Protein AF-A0A3B0Z7U8-F1 (afdb_monomer)

Solvent-accessible surface area (backbone atoms only — not comparable to full-atom values): 16327 Å² total; per-residue (Å²): 143,88,81,81,61,71,72,58,55,53,54,54,54,52,52,52,56,49,50,53,53,50,52,53,52,25,49,55,48,28,53,52,44,52,52,50,44,52,54,49,51,56,50,47,54,53,50,52,57,48,42,52,57,46,28,76,73,61,38,73,83,33,68,72,38,49,55,49,50,52,50,51,50,54,51,47,56,51,46,54,51,42,52,53,50,31,66,64,36,68,61,82,85,81,81,51,84,46,19,26,36,50,30,35,34,33,25,37,80,85,68,42,41,39,52,71,31,36,40,37,36,20,40,95,84,68,48,74,54,71,67,69,38,60,18,40,82,67,4,38,41,71,35,72,37,81,46,56,96,83,59,69,82,47,63,26,30,46,34,35,24,53,94,84,41,68,43,46,69,54,87,65,69,42,80,60,44,67,57,37,75,48,80,47,78,46,72,49,51,83,82,43,58,66,79,80,80,78,96,68,87,73,92,72,91,76,80,80,78,76,80,73,76,84,74,84,80,83,75,84,88,78,88,78,83,84,80,83,89,86,86,88,82,85,89,81,86,86,85,89,81,89,82,81,86,85,82,82,78,83,82,84,85,85,84,83,91,84,88,81,90,134

Nearest PDB structures (foldseek):
  3rkp-assembly2_B  TM=6.992E-01  e=7.165E-04  Bacillus cereus ATCC 14579
  3kpt-assembly1_A  TM=6.588E-01  e=2.045E-03  Bacillus cereus ATCC 14579
  5nfd-assembly2_B  TM=9.210E-01  e=4.382E-01  Homo sapiens
  5ttd-assembly1_A  TM=3.203E-01  e=1.535E-01  Escherichia coli

Structure (mmCIF, N/CA/C/O backbone):
data_AF-A0A3B0Z7U8-F1
#
_entry.id   AF-A0A3B0Z7U8-F1
#
loop_
_atom_site.group_PDB
_atom_site.id
_atom_site.type_symbol
_atom_site.label_atom_id
_atom_site.label_alt_id
_atom_site.label_comp_id
_atom_site.label_asym_id
_atom_site.label_entity_id
_atom_site.label_seq_id
_atom_site.pdbx_PDB_ins_code
_atom_site.Cartn_x
_atom_site.Cartn_y
_atom_site.Cartn_z
_atom_site.occupancy
_atom_site.B_iso_or_equiv
_atom_site.auth_seq_id
_atom_site.auth_comp_id
_atom_site.auth_asym_id
_atom_site.auth_atom_id
_atom_sit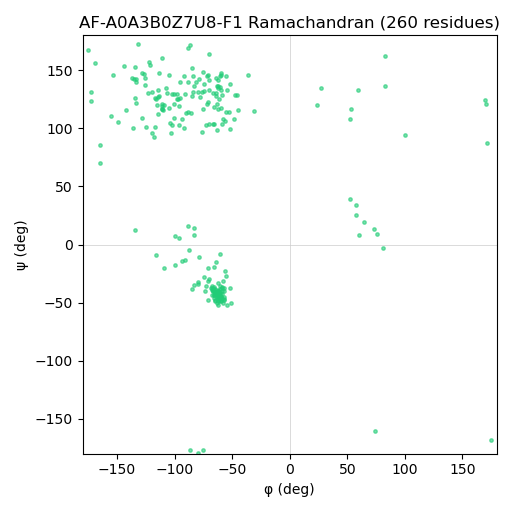e.pdbx_PDB_model_num
ATOM 1 N N . MET A 1 1 ? -6.453 -15.256 49.643 1.00 43.84 1 MET A N 1
ATOM 2 C CA . MET A 1 1 ? -7.065 -15.149 48.301 1.00 43.84 1 MET A CA 1
ATOM 3 C C . MET A 1 1 ? -6.153 -14.302 47.419 1.00 43.84 1 MET A C 1
ATOM 5 O O . MET A 1 1 ? -6.131 -13.098 47.599 1.00 43.84 1 MET A O 1
ATOM 9 N N . SER A 1 2 ? -5.331 -14.910 46.558 1.00 50.69 2 SER A N 1
ATOM 10 C CA . SER A 1 2 ? -4.446 -14.187 45.620 1.00 50.69 2 SER A CA 1
ATOM 11 C C . SER A 1 2 ? -3.927 -15.148 44.542 1.00 50.69 2 SER A C 1
ATOM 13 O O . SER A 1 2 ? -2.771 -15.551 44.576 1.00 50.69 2 SER A O 1
ATOM 15 N N . GLN A 1 3 ? -4.791 -15.595 43.629 1.00 51.00 3 GLN A N 1
ATOM 16 C CA . GLN A 1 3 ? -4.368 -16.449 42.502 1.00 51.00 3 GLN A CA 1
ATOM 17 C C . GLN A 1 3 ? -4.949 -16.024 41.142 1.00 51.00 3 GLN A C 1
ATOM 19 O O . GLN A 1 3 ? -4.854 -16.767 40.172 1.00 51.00 3 GLN A O 1
ATOM 24 N N . VAL A 1 4 ? -5.541 -14.829 41.031 1.00 53.41 4 VAL A N 1
ATOM 25 C CA . VAL A 1 4 ? -6.230 -14.415 39.790 1.00 53.41 4 VAL A CA 1
ATOM 26 C C . VAL A 1 4 ? -5.331 -13.607 38.832 1.00 53.41 4 VAL A C 1
ATOM 28 O O . VAL A 1 4 ? -5.644 -13.525 37.650 1.00 53.41 4 VAL A O 1
ATOM 31 N N . ASN A 1 5 ? -4.171 -13.096 39.267 1.00 55.50 5 ASN A N 1
ATOM 32 C CA . ASN A 1 5 ? -3.393 -12.140 38.457 1.00 55.50 5 ASN A CA 1
ATOM 33 C C . ASN A 1 5 ? -2.199 -12.712 37.667 1.00 55.50 5 ASN A C 1
ATOM 35 O O . ASN A 1 5 ? -1.794 -12.087 36.690 1.00 55.50 5 ASN A O 1
ATOM 39 N N . ASP A 1 6 ? -1.676 -13.900 37.984 1.00 55.94 6 ASP A N 1
ATOM 40 C CA . ASP A 1 6 ? -0.435 -14.385 37.343 1.00 55.94 6 ASP A CA 1
ATOM 41 C C . ASP A 1 6 ? -0.608 -14.775 35.865 1.00 55.94 6 ASP A C 1
ATOM 43 O O . ASP A 1 6 ? 0.298 -14.595 35.052 1.00 55.94 6 ASP A O 1
ATOM 47 N N . LYS A 1 7 ? -1.791 -15.268 35.473 1.00 57.22 7 LYS A N 1
ATOM 48 C CA . LYS A 1 7 ? -2.050 -15.676 34.078 1.00 57.22 7 LYS A CA 1
ATOM 49 C C . LYS A 1 7 ? -2.234 -14.491 33.127 1.00 57.22 7 LYS A C 1
ATOM 51 O O . LYS A 1 7 ? -1.946 -14.619 31.940 1.00 57.22 7 LYS A O 1
ATOM 56 N N . ASN A 1 8 ? -2.705 -13.350 33.631 1.00 54.09 8 ASN A N 1
ATOM 57 C CA . ASN A 1 8 ? -2.996 -12.181 32.797 1.00 54.09 8 ASN A CA 1
ATOM 58 C C . ASN A 1 8 ? -1.721 -11.393 32.448 1.00 54.09 8 ASN A C 1
ATOM 60 O O . ASN A 1 8 ? -1.610 -10.869 31.343 1.00 54.09 8 ASN A O 1
ATOM 64 N N . ILE A 1 9 ? -0.733 -11.387 33.351 1.00 58.28 9 ILE A N 1
ATOM 65 C CA . ILE A 1 9 ? 0.572 -10.737 33.148 1.00 58.28 9 ILE A CA 1
ATOM 66 C C . ILE A 1 9 ? 1.353 -11.425 32.019 1.00 58.28 9 ILE A C 1
ATOM 68 O O . ILE A 1 9 ? 1.906 -10.753 31.146 1.00 58.28 9 ILE A O 1
ATOM 72 N N . GLN A 1 10 ? 1.308 -12.762 31.956 1.00 67.94 10 GLN A N 1
ATOM 73 C CA . GLN A 1 10 ? 1.980 -13.515 30.894 1.00 67.94 10 GLN A CA 1
ATOM 74 C C . GLN A 1 10 ? 1.466 -13.127 29.502 1.00 67.94 10 GLN A C 1
ATOM 76 O O . GLN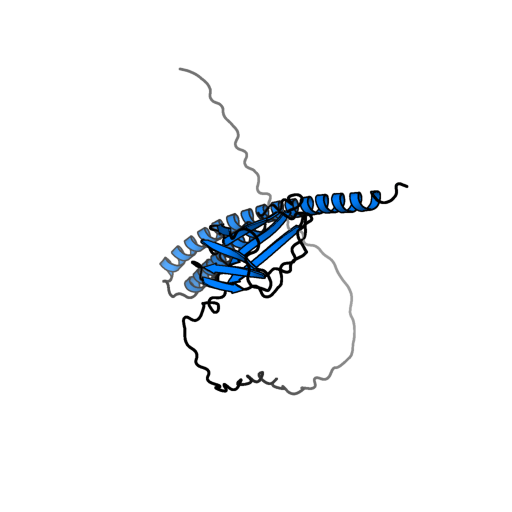 A 1 10 ? 2.262 -12.875 28.602 1.00 67.94 10 GLN A O 1
ATOM 81 N N . PHE A 1 11 ? 0.147 -13.021 29.311 1.00 64.12 11 PHE A N 1
ATOM 82 C CA . PHE A 1 11 ? -0.415 -12.735 27.987 1.00 64.12 11 PHE A CA 1
ATOM 83 C C . PHE A 1 11 ? -0.074 -11.320 27.495 1.00 64.12 11 PHE A C 1
ATOM 85 O O . PHE A 1 11 ? 0.265 -11.148 26.323 1.00 64.12 11 PHE A O 1
ATOM 92 N N . SER A 1 12 ? -0.089 -10.317 28.384 1.00 65.88 12 SER A N 1
ATOM 93 C CA . SER A 1 12 ? 0.327 -8.953 28.032 1.00 65.88 12 SER A CA 1
ATOM 94 C C . SER A 1 12 ? 1.805 -8.876 27.643 1.00 65.88 12 SER A C 1
ATOM 96 O O . SER A 1 12 ? 2.135 -8.250 26.635 1.00 65.88 12 SER A O 1
ATOM 98 N N . GLU A 1 13 ? 2.688 -9.571 28.364 1.00 70.19 13 GLU A N 1
ATOM 99 C CA . GLU A 1 13 ? 4.121 -9.600 28.047 1.00 70.19 13 GLU A CA 1
ATOM 100 C C . GLU A 1 13 ? 4.413 -10.311 26.719 1.00 70.19 13 GLU A C 1
ATOM 102 O O . GLU A 1 13 ? 5.237 -9.840 25.931 1.00 70.19 13 GLU A O 1
ATOM 107 N N . TYR A 1 14 ? 3.719 -11.420 26.434 1.00 75.44 14 TYR A N 1
ATOM 108 C CA . TYR A 1 14 ? 3.830 -12.101 25.141 1.00 75.44 14 TYR A CA 1
ATOM 109 C C . TYR A 1 14 ? 3.304 -11.236 23.994 1.00 75.44 14 TYR A C 1
ATOM 111 O O . TYR A 1 14 ? 3.910 -11.223 22.923 1.00 75.44 14 TYR A O 1
ATOM 119 N N . SER A 1 15 ? 2.219 -10.488 24.216 1.00 72.00 15 SER A N 1
ATOM 120 C CA . SER A 1 15 ? 1.659 -9.600 23.195 1.00 72.00 15 SER A CA 1
ATOM 121 C C . SER A 1 15 ? 2.609 -8.453 22.837 1.00 72.00 15 SER A C 1
ATOM 123 O O . SER A 1 15 ? 2.813 -8.197 21.653 1.00 72.00 15 SER A O 1
ATOM 125 N N . GLY A 1 16 ? 3.267 -7.838 23.829 1.00 76.81 16 GLY A N 1
ATOM 126 C CA . GLY A 1 16 ? 4.260 -6.784 23.599 1.00 76.81 16 GLY A CA 1
ATOM 127 C C . GLY A 1 16 ? 5.469 -7.296 22.817 1.00 76.81 16 GLY A C 1
ATOM 128 O O . GLY A 1 16 ? 5.789 -6.761 21.760 1.00 76.81 16 GLY A O 1
ATOM 129 N N . LYS A 1 17 ? 6.059 -8.419 23.254 1.00 81.50 17 LYS A N 1
ATOM 130 C CA . LYS A 1 17 ? 7.193 -9.047 22.549 1.00 81.50 17 LYS A CA 1
ATOM 131 C C . LYS A 1 17 ? 6.853 -9.440 21.111 1.00 81.50 17 LYS A C 1
ATOM 133 O O . LYS A 1 17 ? 7.711 -9.358 20.237 1.00 81.50 17 LYS A O 1
ATOM 138 N N . PHE A 1 18 ? 5.623 -9.889 20.862 1.00 80.50 18 PHE A N 1
ATOM 139 C CA . PHE A 1 18 ? 5.168 -10.221 19.516 1.00 80.50 18 PHE A CA 1
ATOM 140 C C . PHE A 1 18 ? 5.056 -8.975 18.628 1.00 80.50 18 PHE A C 1
ATOM 142 O O . PHE A 1 18 ? 5.502 -9.011 17.484 1.00 80.50 18 PHE A O 1
ATOM 149 N N . ILE A 1 19 ? 4.511 -7.870 19.148 1.00 80.75 19 ILE A N 1
ATOM 150 C CA . ILE A 1 19 ? 4.418 -6.597 18.415 1.00 80.75 19 ILE A CA 1
ATOM 151 C C . ILE A 1 19 ? 5.813 -6.081 18.058 1.00 80.75 19 ILE A C 1
ATOM 153 O O . ILE A 1 19 ? 6.049 -5.737 16.902 1.00 80.75 19 ILE A O 1
ATOM 157 N N . ASP A 1 20 ? 6.749 -6.110 19.006 1.00 84.38 20 ASP A N 1
ATOM 158 C CA . ASP A 1 20 ? 8.131 -5.685 18.767 1.00 84.38 20 ASP A CA 1
ATOM 159 C C . ASP A 1 20 ? 8.792 -6.525 17.662 1.00 84.38 20 ASP A C 1
ATOM 161 O O . ASP A 1 20 ? 9.377 -5.979 16.728 1.00 84.38 20 ASP A O 1
ATOM 165 N N . GLN A 1 21 ? 8.620 -7.854 17.694 1.00 86.88 21 GLN A N 1
ATOM 166 C CA . GLN A 1 21 ? 9.132 -8.752 16.651 1.00 86.88 21 GLN A CA 1
ATOM 167 C C . GLN A 1 21 ? 8.523 -8.484 15.270 1.00 86.88 21 GLN A C 1
ATOM 169 O O . GLN A 1 21 ? 9.230 -8.559 14.258 1.00 86.88 21 GLN A O 1
ATOM 174 N N . VAL A 1 22 ? 7.219 -8.200 15.208 1.00 86.12 22 VAL A N 1
ATOM 175 C CA . VAL A 1 22 ? 6.538 -7.852 13.954 1.00 86.12 22 VAL A CA 1
ATOM 176 C C . VAL A 1 22 ? 7.081 -6.530 13.416 1.00 86.12 22 VAL A C 1
ATOM 178 O O . VAL A 1 22 ? 7.499 -6.488 12.260 1.00 86.12 22 VAL A O 1
ATOM 181 N N . ASN A 1 23 ? 7.179 -5.502 14.261 1.00 85.94 23 ASN A N 1
ATOM 182 C CA . ASN A 1 23 ? 7.706 -4.191 13.882 1.00 85.94 23 ASN A CA 1
ATOM 183 C C . ASN A 1 23 ? 9.164 -4.282 13.395 1.00 85.94 23 ASN A C 1
ATOM 185 O O . ASN A 1 23 ? 9.518 -3.695 12.374 1.00 85.94 23 ASN A O 1
ATOM 189 N N . ASP A 1 24 ? 10.015 -5.058 14.068 1.00 88.56 24 ASP A N 1
ATOM 190 C CA . ASP A 1 24 ? 11.409 -5.255 13.652 1.00 88.56 24 ASP A CA 1
ATOM 191 C C . ASP A 1 24 ? 11.518 -6.008 12.318 1.00 88.56 24 ASP A C 1
ATOM 193 O O . ASP A 1 24 ? 12.326 -5.656 11.450 1.00 88.56 24 ASP A O 1
ATOM 197 N N . THR A 1 25 ? 10.669 -7.019 12.112 1.00 88.94 25 THR A N 1
ATOM 198 C CA . THR A 1 25 ? 10.592 -7.744 10.835 1.00 88.94 25 THR A CA 1
ATOM 199 C C . THR A 1 25 ? 10.131 -6.822 9.706 1.00 88.94 25 THR A C 1
ATOM 201 O O . THR A 1 25 ? 10.683 -6.867 8.601 1.00 88.94 25 THR A O 1
ATOM 204 N N . ASP A 1 26 ? 9.157 -5.959 9.979 1.00 88.88 26 ASP A N 1
ATOM 205 C CA . ASP A 1 26 ? 8.639 -4.997 9.015 1.00 88.88 26 ASP A CA 1
ATOM 206 C C . ASP A 1 26 ? 9.664 -3.905 8.681 1.00 88.88 26 ASP A C 1
ATOM 208 O O . ASP A 1 26 ? 9.843 -3.595 7.500 1.00 88.88 26 ASP A O 1
ATOM 212 N N . LYS A 1 27 ? 10.462 -3.433 9.647 1.00 90.44 27 LYS A N 1
ATOM 213 C CA . LYS A 1 27 ? 11.620 -2.556 9.382 1.00 90.44 27 LYS A CA 1
ATOM 214 C C . LYS A 1 27 ? 12.626 -3.212 8.435 1.00 90.44 27 LYS A C 1
ATOM 216 O O . LYS A 1 27 ? 12.982 -2.631 7.405 1.00 90.44 27 LYS A O 1
ATOM 221 N N . LEU A 1 28 ? 13.032 -4.455 8.713 1.00 92.31 28 LEU A N 1
ATOM 222 C CA . LEU A 1 28 ? 13.952 -5.208 7.844 1.00 92.31 28 LEU A CA 1
ATOM 223 C C . LEU A 1 28 ? 13.382 -5.411 6.432 1.00 92.31 28 LEU A C 1
ATOM 225 O O . LEU A 1 28 ? 14.107 -5.324 5.428 1.00 92.31 28 LEU A O 1
ATOM 229 N N . ARG A 1 29 ? 12.074 -5.663 6.334 1.00 92.00 29 ARG A N 1
ATOM 230 C CA . ARG A 1 29 ? 11.359 -5.775 5.061 1.00 92.00 29 ARG A CA 1
ATOM 231 C C . ARG A 1 29 ? 11.360 -4.447 4.303 1.00 92.00 29 ARG A C 1
ATOM 233 O O . ARG A 1 29 ? 11.693 -4.444 3.115 1.00 92.00 29 ARG A O 1
ATOM 240 N N . THR A 1 30 ? 11.042 -3.340 4.971 1.00 91.62 30 THR A N 1
ATOM 241 C CA . THR A 1 30 ? 11.051 -1.978 4.415 1.00 91.62 30 THR A CA 1
ATOM 242 C C . THR A 1 30 ? 12.426 -1.626 3.852 1.00 91.62 30 THR A C 1
ATOM 244 O O . THR A 1 30 ? 12.536 -1.192 2.698 1.00 91.62 30 THR A O 1
ATOM 247 N N . GLU A 1 31 ? 13.498 -1.897 4.601 1.00 94.12 31 GLU A N 1
ATOM 248 C CA . GLU A 1 31 ? 14.870 -1.684 4.134 1.00 94.12 31 GLU A CA 1
ATOM 249 C C . GLU A 1 31 ? 15.195 -2.516 2.889 1.00 94.12 31 GLU A C 1
ATOM 251 O O . GLU A 1 31 ? 15.712 -1.997 1.893 1.00 94.12 31 GLU A O 1
ATOM 256 N N . SER A 1 32 ? 14.871 -3.810 2.923 1.00 94.62 32 SER A N 1
ATOM 257 C CA . SER A 1 32 ? 15.144 -4.738 1.823 1.00 94.62 32 SER A CA 1
ATOM 258 C C . SER A 1 32 ? 14.416 -4.323 0.541 1.00 94.62 32 SER A C 1
ATOM 260 O O . SER A 1 32 ? 15.015 -4.294 -0.540 1.00 94.62 32 SER A O 1
ATOM 262 N N . MET A 1 33 ? 13.146 -3.926 0.656 1.00 94.56 33 MET A N 1
ATOM 263 C CA . MET A 1 33 ? 12.350 -3.436 -0.470 1.00 94.56 33 MET A CA 1
ATOM 264 C C . MET A 1 33 ? 12.864 -2.094 -1.002 1.00 94.56 33 MET A C 1
ATOM 266 O O . MET A 1 33 ? 12.903 -1.889 -2.216 1.00 94.56 33 MET A O 1
ATOM 270 N N . THR A 1 34 ? 13.330 -1.201 -0.127 1.00 94.62 34 THR A N 1
ATOM 271 C CA . THR A 1 34 ? 13.924 0.087 -0.520 1.00 94.62 34 THR A CA 1
ATOM 272 C C . THR A 1 34 ? 15.227 -0.105 -1.299 1.00 94.62 34 THR A C 1
ATOM 274 O O . THR A 1 34 ? 15.446 0.531 -2.341 1.00 94.62 34 THR A O 1
ATOM 277 N N . ARG A 1 35 ? 16.074 -1.046 -0.864 1.00 95.88 35 ARG A N 1
ATOM 278 C CA . ARG A 1 35 ? 17.283 -1.443 -1.604 1.00 95.88 35 ARG A CA 1
ATOM 279 C C . ARG A 1 35 ? 16.919 -2.025 -2.969 1.00 95.88 35 ARG A C 1
ATOM 281 O O . ARG A 1 35 ? 17.490 -1.613 -3.980 1.00 95.88 35 ARG A O 1
ATOM 288 N N . LEU A 1 36 ? 15.930 -2.920 -3.022 1.00 95.81 36 LEU A N 1
ATOM 289 C CA . LEU A 1 36 ? 15.458 -3.507 -4.277 1.00 95.81 36 LEU A CA 1
ATOM 290 C C . LEU A 1 36 ? 14.917 -2.442 -5.240 1.00 95.81 36 LEU A C 1
ATOM 292 O O . LEU A 1 36 ? 15.267 -2.459 -6.421 1.00 95.81 36 LEU A O 1
ATOM 296 N N . LYS A 1 37 ? 14.128 -1.484 -4.740 1.00 94.75 37 LYS A N 1
ATOM 297 C CA . LYS A 1 37 ? 13.619 -0.348 -5.521 1.00 94.75 37 LYS A CA 1
ATOM 298 C C . LYS A 1 37 ? 14.764 0.458 -6.136 1.00 94.75 37 LYS A C 1
ATOM 300 O O . LYS A 1 37 ? 14.741 0.749 -7.329 1.00 94.75 37 LYS A O 1
ATOM 305 N N . THR A 1 38 ? 15.802 0.746 -5.352 1.00 95.38 38 THR A N 1
ATOM 306 C CA . THR A 1 38 ? 16.995 1.470 -5.821 1.00 95.38 38 THR A CA 1
ATOM 307 C C . THR A 1 38 ? 17.726 0.715 -6.936 1.00 95.38 38 THR A C 1
ATOM 309 O O . THR A 1 38 ? 18.026 1.291 -7.984 1.00 95.38 38 THR A O 1
ATOM 312 N N . ILE A 1 39 ? 17.964 -0.589 -6.754 1.00 95.25 39 ILE A N 1
ATOM 313 C CA . ILE A 1 39 ? 18.620 -1.443 -7.760 1.00 95.25 39 ILE A CA 1
ATOM 314 C C . ILE A 1 39 ? 17.800 -1.484 -9.057 1.00 95.25 39 ILE A C 1
ATOM 316 O O . ILE A 1 39 ? 18.351 -1.348 -10.154 1.00 95.25 39 ILE A O 1
ATOM 320 N N . ARG A 1 40 ? 16.479 -1.648 -8.944 1.00 93.88 40 ARG A N 1
ATOM 321 C CA . ARG A 1 40 ? 15.569 -1.689 -10.095 1.00 93.88 40 ARG A CA 1
ATOM 322 C C . ARG A 1 40 ? 15.525 -0.367 -10.849 1.00 93.88 40 ARG A C 1
ATOM 324 O O . ARG A 1 40 ? 15.618 -0.377 -12.073 1.00 93.88 40 ARG A O 1
ATOM 331 N N . ARG A 1 41 ? 15.505 0.766 -10.146 1.00 93.75 41 ARG A N 1
ATOM 332 C CA . ARG A 1 41 ? 15.580 2.093 -10.771 1.00 93.75 41 ARG A CA 1
ATOM 333 C C . ARG A 1 41 ? 16.860 2.263 -11.594 1.00 93.75 41 ARG A C 1
ATOM 335 O O . ARG A 1 41 ? 16.790 2.643 -12.762 1.00 93.75 41 ARG A O 1
ATOM 342 N N . ALA A 1 42 ? 18.014 1.884 -11.040 1.00 94.38 42 ALA A N 1
ATOM 343 C CA . ALA A 1 42 ? 19.282 1.912 -11.774 1.00 94.38 42 ALA A CA 1
ATOM 344 C C . ALA A 1 42 ? 19.255 1.000 -13.020 1.00 94.38 42 ALA A C 1
ATOM 346 O O . ALA A 1 42 ? 19.719 1.379 -14.102 1.00 94.38 42 ALA A O 1
ATOM 347 N N . ARG A 1 43 ? 18.656 -0.194 -12.903 1.00 94.38 43 ARG A N 1
ATOM 348 C CA . ARG A 1 43 ? 18.450 -1.106 -14.039 1.00 94.38 43 ARG A CA 1
ATOM 349 C C . ARG A 1 43 ? 17.540 -0.493 -15.106 1.00 94.38 43 ARG A C 1
ATOM 351 O O . ARG A 1 43 ? 17.868 -0.583 -16.290 1.00 94.38 43 ARG A O 1
ATOM 358 N N . GLN A 1 44 ? 16.439 0.139 -14.709 1.00 94.56 44 GLN A N 1
ATOM 359 C CA . GLN A 1 44 ? 15.486 0.776 -15.616 1.00 94.56 44 GLN A CA 1
ATOM 360 C C . GLN A 1 44 ? 16.145 1.923 -16.397 1.00 94.56 44 GLN A C 1
ATOM 362 O O . GLN A 1 44 ? 15.961 2.041 -17.608 1.00 94.56 44 GLN A O 1
ATOM 367 N N . GLU A 1 45 ? 16.970 2.742 -15.742 1.00 95.56 45 GLU A N 1
ATOM 368 C CA . GLU A 1 45 ? 17.746 3.794 -16.409 1.00 95.56 45 GLU A CA 1
ATOM 369 C C . GLU A 1 45 ? 18.725 3.218 -17.440 1.00 95.56 45 GLU A C 1
ATOM 371 O O . GLU A 1 45 ? 18.820 3.726 -18.562 1.00 95.56 45 GLU A O 1
ATOM 376 N N . SER A 1 46 ? 19.406 2.119 -17.107 1.00 96.38 46 SER A N 1
ATOM 377 C CA . SER A 1 46 ? 20.264 1.399 -18.055 1.00 96.38 46 SER A CA 1
ATOM 378 C C . SER A 1 46 ? 19.468 0.870 -19.259 1.00 96.38 46 SER A C 1
ATOM 380 O O . SER A 1 46 ? 19.868 1.072 -20.410 1.00 96.38 46 SER A O 1
ATOM 382 N N . GLN A 1 47 ? 18.292 0.279 -19.023 1.00 95.19 47 GLN A N 1
ATOM 383 C CA . GLN A 1 47 ? 17.400 -0.203 -20.082 1.00 95.19 47 GLN A CA 1
ATOM 384 C C . GLN A 1 47 ? 16.894 0.925 -20.986 1.00 95.19 47 GLN A C 1
ATOM 386 O O . GLN A 1 47 ? 16.854 0.733 -22.200 1.00 95.19 47 GLN A O 1
ATOM 391 N N . LYS A 1 48 ? 16.568 2.100 -20.429 1.00 96.12 48 LYS A N 1
ATOM 392 C CA . LYS A 1 48 ? 16.169 3.298 -21.192 1.00 96.12 48 LYS A CA 1
ATOM 393 C C . LYS A 1 48 ? 17.295 3.790 -22.105 1.00 96.12 48 LYS A C 1
ATOM 395 O O . LYS A 1 48 ? 17.050 4.112 -23.266 1.00 96.12 48 LYS A O 1
ATOM 400 N N . ARG A 1 49 ? 18.546 3.784 -21.627 1.00 96.75 49 ARG A N 1
ATOM 401 C CA . ARG A 1 49 ? 19.720 4.123 -22.458 1.00 96.75 49 ARG A CA 1
ATOM 402 C C . ARG A 1 49 ? 19.920 3.119 -23.593 1.00 96.75 49 ARG A C 1
ATOM 404 O O . ARG A 1 49 ? 20.243 3.518 -24.708 1.00 96.75 49 ARG A O 1
ATOM 411 N N . GLN A 1 50 ? 19.732 1.827 -23.323 1.00 95.56 50 GLN A N 1
ATOM 412 C CA . GLN A 1 50 ? 19.796 0.789 -24.356 1.00 95.56 50 GLN A CA 1
ATOM 413 C C . GLN A 1 50 ? 18.670 0.936 -25.378 1.00 95.56 50 GLN A C 1
ATOM 415 O O . GLN A 1 50 ? 18.940 0.846 -26.571 1.00 95.56 50 GLN A O 1
ATOM 420 N N . LEU A 1 51 ? 17.442 1.209 -24.922 1.00 97.25 51 LEU A N 1
ATOM 421 C CA . LEU A 1 51 ? 16.300 1.462 -25.794 1.00 97.25 51 LEU A CA 1
ATOM 422 C C . LEU A 1 51 ? 16.631 2.589 -26.773 1.00 97.25 51 LEU A C 1
ATOM 424 O O . LEU A 1 51 ? 16.562 2.359 -27.972 1.00 97.25 51 LEU A O 1
ATOM 428 N N . LYS A 1 52 ? 17.112 3.737 -26.273 1.00 97.69 52 LYS A N 1
ATOM 429 C CA . LYS A 1 52 ? 17.513 4.876 -27.112 1.00 97.69 52 LYS A CA 1
ATOM 430 C C . LYS A 1 52 ? 18.483 4.463 -28.231 1.00 97.69 52 LYS A C 1
ATOM 432 O O . LYS A 1 52 ? 18.207 4.718 -29.396 1.00 97.69 52 LYS A O 1
ATOM 437 N N . LYS A 1 53 ? 19.555 3.735 -27.894 1.00 97.50 53 LYS A N 1
ATOM 438 C CA . LYS A 1 53 ? 20.553 3.258 -28.874 1.00 97.50 53 LYS A CA 1
ATOM 439 C C . LYS A 1 53 ? 19.970 2.295 -29.914 1.00 97.50 53 LYS A C 1
ATOM 441 O O . LYS A 1 53 ? 20.359 2.327 -31.077 1.00 97.50 53 LYS A O 1
ATOM 446 N N . ILE A 1 54 ? 19.089 1.387 -29.494 1.00 96.12 54 ILE A N 1
ATOM 447 C CA . ILE A 1 54 ? 18.490 0.392 -30.395 1.00 96.12 54 ILE A CA 1
ATOM 448 C C . ILE A 1 54 ? 17.460 1.067 -31.305 1.00 96.12 54 ILE A C 1
ATOM 450 O O . ILE A 1 54 ? 17.427 0.759 -32.492 1.00 96.12 54 ILE A O 1
ATOM 454 N N . THR A 1 55 ? 16.674 2.004 -30.777 1.00 97.56 55 THR A N 1
ATOM 455 C CA . THR A 1 55 ? 15.711 2.800 -31.544 1.00 97.56 55 THR A CA 1
ATOM 456 C C . THR A 1 55 ? 16.408 3.656 -32.598 1.00 97.56 55 THR A C 1
ATOM 458 O O . THR A 1 55 ? 15.973 3.648 -33.743 1.00 97.56 55 THR A O 1
ATOM 461 N N . GLU A 1 56 ? 17.521 4.315 -32.258 1.00 97.56 56 GLU A N 1
ATOM 462 C CA . GLU A 1 56 ? 18.339 5.075 -33.221 1.00 97.56 56 GLU A CA 1
ATOM 463 C C . GLU A 1 56 ? 18.888 4.185 -34.349 1.00 97.56 56 GLU A C 1
ATOM 465 O O . GLU A 1 56 ? 18.977 4.617 -35.493 1.00 97.56 56 GLU A O 1
ATOM 470 N N . ARG A 1 57 ? 19.236 2.928 -34.045 1.00 97.62 57 ARG A N 1
ATOM 471 C CA . ARG A 1 57 ? 19.842 2.001 -35.011 1.00 97.62 57 ARG A CA 1
ATOM 472 C C . ARG A 1 57 ? 18.831 1.254 -35.886 1.00 97.62 57 ARG A C 1
ATOM 474 O O . ARG A 1 57 ? 19.145 0.943 -37.029 1.00 97.62 57 ARG A O 1
ATOM 481 N N . LEU A 1 58 ? 17.695 0.848 -35.323 1.00 97.19 58 LEU A N 1
ATOM 482 C CA . LEU A 1 58 ? 16.758 -0.094 -35.955 1.00 97.19 58 LEU A CA 1
ATOM 483 C C . LEU A 1 58 ? 15.385 0.520 -36.254 1.00 97.19 58 LEU A C 1
ATOM 485 O O . LEU A 1 58 ? 14.575 -0.127 -36.911 1.00 97.19 58 LEU A O 1
ATOM 489 N N . GLY A 1 59 ? 15.115 1.733 -35.772 1.00 96.94 59 GLY A N 1
ATOM 490 C CA . GLY A 1 59 ? 13.802 2.364 -35.851 1.00 96.94 59 GLY A CA 1
ATOM 491 C C . GLY A 1 59 ? 12.842 1.919 -34.735 1.00 96.94 59 GLY A C 1
ATOM 492 O O . GLY A 1 59 ? 13.074 0.906 -34.069 1.00 96.94 59 GLY A O 1
ATOM 493 N N . PRO A 1 60 ? 11.762 2.684 -34.492 1.00 95.69 60 PRO A N 1
ATOM 494 C CA . PRO A 1 60 ? 10.857 2.479 -33.358 1.00 95.69 60 PRO A CA 1
ATOM 495 C C . PRO A 1 60 ? 9.997 1.211 -33.456 1.00 95.69 60 PRO A C 1
ATOM 497 O O . PRO A 1 60 ? 9.677 0.624 -32.427 1.00 95.69 60 PRO A O 1
ATOM 500 N N . GLU A 1 61 ? 9.662 0.758 -34.665 1.00 96.44 61 GLU A N 1
ATOM 501 C CA . GLU A 1 61 ? 8.764 -0.391 -34.874 1.00 96.44 61 GLU A CA 1
ATOM 502 C C . GLU A 1 61 ? 9.481 -1.745 -34.886 1.00 96.44 61 GLU A C 1
ATOM 504 O O . GLU A 1 61 ? 8.853 -2.802 -34.947 1.00 96.44 61 GLU A O 1
ATOM 509 N N . HIS A 1 62 ? 10.813 -1.749 -34.810 1.00 97.88 62 HIS A N 1
ATOM 510 C CA . HIS A 1 62 ? 11.571 -2.988 -34.866 1.00 97.88 62 HIS A CA 1
ATOM 511 C C . HIS A 1 62 ? 11.228 -3.896 -33.660 1.00 97.88 62 HIS A C 1
ATOM 513 O O . HIS A 1 62 ? 11.254 -3.424 -32.519 1.00 97.88 62 HIS A O 1
ATOM 519 N N . PRO A 1 63 ? 11.033 -5.221 -33.835 1.00 97.62 63 PRO A N 1
ATOM 520 C CA . PRO A 1 63 ? 10.608 -6.126 -32.755 1.00 97.62 63 PRO A CA 1
ATOM 521 C C . PRO A 1 63 ? 11.460 -6.052 -31.477 1.00 97.62 63 PRO A C 1
ATOM 523 O O . PRO A 1 63 ? 10.949 -6.103 -30.362 1.00 97.62 63 PRO A O 1
ATOM 526 N N . LYS A 1 64 ? 12.782 -5.875 -31.619 1.00 96.12 64 LYS A N 1
ATOM 527 C CA . LYS A 1 64 ? 13.705 -5.682 -30.479 1.00 96.12 64 LYS A CA 1
ATOM 528 C C . LYS A 1 64 ? 13.427 -4.414 -29.661 1.00 96.12 64 LYS A C 1
ATOM 530 O O . LYS A 1 64 ? 13.670 -4.423 -28.458 1.00 96.12 64 LYS A O 1
ATOM 535 N N . VAL A 1 65 ? 12.964 -3.337 -30.295 1.00 97.00 65 VAL A N 1
ATOM 536 C CA . VAL A 1 65 ? 12.606 -2.084 -29.613 1.00 97.00 65 VAL A CA 1
ATOM 537 C C . VAL A 1 65 ? 11.328 -2.289 -28.814 1.00 97.00 65 VAL A C 1
ATOM 539 O O . VAL A 1 65 ? 11.326 -2.001 -27.619 1.00 97.00 65 VAL A O 1
ATOM 542 N N . LEU A 1 66 ? 10.302 -2.890 -29.422 1.00 95.75 66 LEU A N 1
ATOM 543 C CA . LEU A 1 66 ? 9.039 -3.214 -28.751 1.00 95.75 66 LEU A CA 1
ATOM 544 C C . LEU A 1 66 ? 9.260 -4.108 -27.520 1.00 95.75 66 LEU A C 1
ATOM 546 O O . LEU A 1 66 ? 8.830 -3.768 -26.420 1.00 95.75 66 LEU A O 1
ATOM 550 N N . GLN A 1 67 ? 10.052 -5.179 -27.657 1.00 96.12 67 GLN A N 1
ATOM 551 C CA . GLN A 1 67 ? 10.415 -6.044 -26.525 1.00 96.12 67 GLN A CA 1
ATOM 552 C C . GLN A 1 67 ? 11.140 -5.286 -25.402 1.00 96.12 67 GLN A C 1
ATOM 554 O O . GLN A 1 67 ? 10.948 -5.571 -24.218 1.00 96.12 67 GLN A O 1
ATOM 559 N N . GLN A 1 68 ? 12.006 -4.333 -25.752 1.00 95.38 68 GLN A N 1
ATOM 560 C CA . GLN A 1 68 ? 12.725 -3.537 -24.763 1.00 95.38 68 GLN A CA 1
ATOM 561 C C . GLN A 1 68 ? 11.801 -2.517 -24.076 1.00 95.38 68 GLN A C 1
ATOM 563 O O . GLN A 1 68 ? 11.942 -2.300 -22.872 1.00 95.38 68 GLN A O 1
ATOM 568 N N . MET A 1 69 ? 10.836 -1.940 -24.798 1.00 94.81 69 MET A N 1
ATOM 569 C CA . MET A 1 69 ? 9.792 -1.086 -24.222 1.00 94.81 69 MET A CA 1
ATOM 570 C C . MET A 1 69 ? 8.925 -1.860 -23.230 1.00 94.81 69 MET A C 1
ATOM 572 O O . MET A 1 69 ? 8.767 -1.416 -22.095 1.00 94.81 69 MET A O 1
ATOM 576 N N . GLU A 1 70 ? 8.446 -3.050 -23.600 1.00 95.06 70 GLU A N 1
ATOM 577 C CA . GLU A 1 70 ? 7.669 -3.912 -22.701 1.00 95.06 70 GLU A CA 1
ATOM 578 C C . GLU A 1 70 ? 8.428 -4.248 -21.414 1.00 95.06 70 GLU A C 1
ATOM 580 O O . GLU A 1 70 ? 7.850 -4.245 -20.328 1.00 95.06 70 GLU A O 1
ATOM 585 N N . ARG A 1 71 ? 9.739 -4.513 -21.503 1.00 94.31 71 ARG A N 1
ATOM 586 C CA . ARG A 1 71 ? 10.578 -4.738 -20.315 1.00 94.31 71 ARG A CA 1
ATOM 587 C C . ARG A 1 71 ? 10.619 -3.517 -19.402 1.00 94.31 71 ARG A C 1
ATOM 589 O O . ARG A 1 71 ? 10.553 -3.686 -18.191 1.00 94.31 71 ARG A O 1
ATOM 596 N N . ILE A 1 72 ? 10.725 -2.313 -19.966 1.00 94.50 72 ILE A N 1
ATOM 597 C CA . ILE A 1 72 ? 10.735 -1.063 -19.191 1.00 94.50 72 ILE A CA 1
ATOM 598 C C . ILE A 1 72 ? 9.375 -0.823 -18.526 1.00 94.50 72 ILE A C 1
ATOM 600 O O . ILE A 1 72 ? 9.348 -0.379 -17.378 1.00 94.50 72 ILE A O 1
ATOM 604 N N . ILE A 1 73 ? 8.271 -1.137 -19.214 1.00 93.00 73 ILE A N 1
ATOM 605 C CA . ILE A 1 73 ? 6.911 -1.055 -18.657 1.00 93.00 73 ILE A CA 1
ATOM 606 C C . ILE A 1 73 ? 6.775 -2.016 -17.473 1.00 93.00 73 ILE A C 1
ATOM 608 O O . ILE A 1 73 ? 6.482 -1.571 -16.370 1.00 93.00 73 ILE A O 1
ATOM 612 N N . LYS A 1 74 ? 7.127 -3.295 -17.650 1.00 92.75 74 LYS A N 1
ATOM 613 C CA . LYS A 1 74 ? 7.106 -4.287 -16.560 1.00 92.75 74 LYS A CA 1
ATOM 614 C C . LYS A 1 74 ? 7.975 -3.872 -15.371 1.00 92.75 74 LYS A C 1
ATOM 616 O O . LYS A 1 74 ? 7.620 -4.116 -14.223 1.00 92.75 74 LYS A O 1
ATOM 621 N N . GLU A 1 75 ? 9.127 -3.254 -15.628 1.00 91.94 75 GLU A N 1
ATOM 622 C CA . GLU A 1 75 ? 10.001 -2.757 -14.563 1.00 91.94 75 GLU A CA 1
ATOM 623 C C . GLU A 1 75 ? 9.363 -1.589 -13.799 1.00 91.94 75 GLU A C 1
ATOM 625 O O . GLU A 1 75 ? 9.530 -1.496 -12.585 1.00 91.94 75 GLU A O 1
ATOM 630 N N . LYS A 1 76 ? 8.606 -0.727 -14.492 1.00 90.75 76 LYS A N 1
ATOM 631 C CA . LYS A 1 76 ? 7.827 0.347 -13.870 1.00 90.75 76 LYS A CA 1
ATOM 632 C C . LYS A 1 76 ? 6.699 -0.210 -12.998 1.00 90.75 76 LYS A C 1
ATOM 634 O O . LYS A 1 76 ? 6.583 0.210 -11.854 1.00 90.75 76 LYS A O 1
ATOM 639 N N . ASP A 1 77 ? 5.950 -1.193 -13.490 1.00 89.44 77 ASP A N 1
ATOM 640 C CA . ASP A 1 77 ? 4.880 -1.835 -12.714 1.00 89.44 77 ASP A CA 1
ATOM 641 C C . ASP A 1 77 ? 5.435 -2.466 -11.423 1.00 89.44 77 ASP A C 1
ATOM 643 O O . ASP A 1 77 ? 4.854 -2.347 -10.344 1.00 89.44 77 ASP A O 1
ATOM 647 N N . MET A 1 78 ? 6.620 -3.082 -11.506 1.00 90.69 78 MET A N 1
ATOM 648 C CA . MET A 1 78 ? 7.324 -3.602 -10.331 1.00 90.69 78 MET A CA 1
ATOM 649 C C . MET A 1 78 ? 7.780 -2.499 -9.367 1.00 90.69 78 MET A C 1
ATOM 651 O O . MET A 1 78 ? 7.768 -2.715 -8.157 1.00 90.69 78 MET A O 1
ATOM 655 N N . GLU A 1 79 ? 8.210 -1.339 -9.866 1.00 89.69 79 GLU A N 1
ATOM 656 C CA . GLU A 1 79 ? 8.579 -0.194 -9.025 1.00 89.69 79 GLU A CA 1
ATOM 657 C C . GLU A 1 79 ? 7.367 0.354 -8.258 1.00 89.69 79 GLU A C 1
ATOM 659 O O . GLU A 1 79 ? 7.472 0.607 -7.052 1.00 89.69 79 GLU A O 1
ATOM 664 N N . ASP A 1 80 ? 6.218 0.460 -8.927 1.00 87.06 80 ASP A N 1
ATOM 665 C CA . ASP A 1 80 ? 4.951 0.875 -8.323 1.00 87.06 80 ASP A CA 1
ATOM 666 C C . ASP A 1 80 ? 4.505 -0.136 -7.248 1.00 87.06 80 ASP A C 1
ATOM 668 O O . ASP A 1 80 ? 4.204 0.247 -6.113 1.00 87.06 80 ASP A O 1
ATOM 672 N N . PHE A 1 81 ? 4.591 -1.439 -7.541 1.00 88.44 81 PHE A N 1
ATOM 673 C CA . PHE A 1 81 ? 4.316 -2.502 -6.568 1.00 88.44 81 PHE A CA 1
ATOM 674 C C . PHE A 1 81 ? 5.228 -2.429 -5.331 1.00 88.44 81 PHE A C 1
ATOM 676 O O . PHE A 1 81 ? 4.770 -2.593 -4.194 1.00 88.44 81 PHE A O 1
ATOM 683 N N . LEU A 1 82 ? 6.525 -2.168 -5.526 1.00 91.12 82 LEU A N 1
ATOM 684 C CA . LEU A 1 82 ? 7.467 -2.012 -4.416 1.00 91.12 82 LEU A CA 1
ATOM 685 C C . LEU A 1 82 ? 7.154 -0.773 -3.581 1.00 91.12 82 LEU A C 1
ATOM 687 O O . LEU A 1 82 ? 7.243 -0.841 -2.360 1.00 91.12 82 LEU A O 1
ATOM 691 N N . ALA A 1 83 ? 6.752 0.338 -4.201 1.00 87.81 83 ALA A N 1
ATOM 692 C CA . ALA A 1 83 ? 6.348 1.536 -3.469 1.00 87.81 83 ALA A CA 1
ATOM 693 C C . ALA A 1 83 ? 5.115 1.277 -2.582 1.00 87.81 83 ALA A C 1
ATOM 695 O O . ALA A 1 83 ? 5.090 1.681 -1.415 1.00 87.81 83 ALA A O 1
ATOM 696 N N . VAL A 1 84 ? 4.125 0.544 -3.100 1.00 85.62 84 VAL A N 1
ATOM 697 C CA . VAL A 1 84 ? 2.963 0.103 -2.313 1.00 85.62 84 VAL A CA 1
ATOM 698 C C . VAL A 1 84 ? 3.396 -0.831 -1.182 1.00 85.62 84 VAL A C 1
ATOM 700 O O . VAL A 1 84 ? 2.943 -0.666 -0.055 1.00 85.62 84 VAL A O 1
ATOM 703 N N . SER A 1 85 ? 4.307 -1.767 -1.448 1.00 86.56 85 SER A N 1
ATOM 704 C CA . SER A 1 85 ? 4.794 -2.719 -0.442 1.00 86.56 85 SER A CA 1
ATOM 705 C C . SER A 1 85 ? 5.579 -2.047 0.686 1.00 86.56 85 SER A C 1
ATOM 707 O O . SER A 1 85 ? 5.339 -2.362 1.844 1.00 86.56 85 SER A O 1
ATOM 709 N N . ILE A 1 86 ? 6.467 -1.101 0.360 1.00 87.94 86 ILE A N 1
ATOM 710 C CA . ILE A 1 86 ? 7.232 -0.303 1.335 1.00 87.94 86 ILE A CA 1
ATOM 711 C C . ILE A 1 86 ? 6.274 0.474 2.235 1.00 87.94 86 ILE A C 1
ATOM 713 O O . ILE A 1 86 ? 6.363 0.396 3.449 1.00 87.94 86 ILE A O 1
ATOM 717 N N . SER A 1 87 ? 5.298 1.165 1.643 1.00 82.88 87 SER A N 1
ATOM 718 C CA . SER A 1 87 ? 4.313 1.927 2.423 1.00 82.88 87 SER A CA 1
ATOM 719 C C . SER A 1 87 ? 3.397 1.055 3.289 1.00 82.88 87 SER A C 1
ATOM 721 O O . SER A 1 87 ? 2.790 1.574 4.217 1.00 82.88 87 SER A O 1
ATOM 723 N N . LYS A 1 88 ? 3.274 -0.249 3.004 1.00 82.38 88 LYS A N 1
ATOM 724 C CA . LYS A 1 88 ? 2.563 -1.198 3.877 1.00 82.38 88 LYS A CA 1
ATOM 725 C C . LYS A 1 88 ? 3.405 -1.660 5.063 1.00 82.38 88 LYS A C 1
ATOM 727 O O . LYS A 1 88 ? 2.829 -1.937 6.101 1.00 82.38 88 LYS A O 1
ATOM 732 N N . SER A 1 89 ? 4.718 -1.791 4.896 1.00 82.69 89 SER A N 1
ATOM 733 C CA . SER A 1 89 ? 5.617 -2.263 5.956 1.00 82.69 89 SER A CA 1
ATOM 734 C C . SER A 1 89 ? 6.188 -1.134 6.817 1.00 82.69 89 SER A C 1
ATOM 736 O O . SER A 1 89 ? 6.742 -1.396 7.869 1.00 82.69 89 SER A O 1
ATOM 738 N N . ASP A 1 90 ? 6.059 0.122 6.397 1.00 79.56 90 ASP A N 1
ATOM 739 C CA . ASP A 1 90 ? 6.530 1.293 7.155 1.00 79.56 90 ASP A CA 1
ATOM 740 C C . ASP A 1 90 ? 5.532 1.769 8.232 1.00 79.56 90 ASP A C 1
ATOM 742 O O . ASP A 1 90 ? 5.661 2.849 8.800 1.00 79.56 90 ASP A O 1
ATOM 746 N N . THR A 1 91 ? 4.462 1.011 8.487 1.00 72.06 91 THR A N 1
ATOM 747 C CA . THR A 1 91 ? 3.449 1.399 9.470 1.00 72.06 91 THR A CA 1
ATOM 748 C C . THR A 1 91 ? 3.760 0.829 10.845 1.00 72.06 91 THR A C 1
ATOM 750 O O . THR A 1 91 ? 3.394 -0.307 11.127 1.00 72.06 91 THR A O 1
ATOM 753 N N . ASP A 1 92 ? 4.323 1.656 11.724 1.00 73.44 92 ASP A N 1
ATOM 754 C CA . ASP A 1 92 ? 4.445 1.322 13.146 1.00 73.44 92 ASP A CA 1
ATOM 755 C C . ASP A 1 92 ? 3.057 1.247 13.797 1.00 73.44 92 ASP A C 1
ATOM 757 O O . ASP A 1 92 ? 2.216 2.142 13.620 1.00 73.44 92 ASP A O 1
ATOM 761 N N . VAL A 1 93 ? 2.798 0.162 14.529 1.00 75.19 93 VAL A N 1
ATOM 762 C CA . VAL A 1 93 ? 1.545 -0.051 15.259 1.00 75.19 93 VAL A CA 1
ATOM 763 C C . VAL A 1 93 ? 1.782 0.196 16.744 1.00 75.19 93 VAL A C 1
ATOM 765 O O . VAL A 1 93 ? 2.344 -0.644 17.440 1.00 75.19 93 VAL A O 1
ATOM 768 N N . GLU A 1 94 ? 1.308 1.339 17.235 1.00 79.81 94 GLU A N 1
ATOM 769 C CA . GLU A 1 94 ? 1.255 1.640 18.665 1.00 79.81 94 GLU A CA 1
ATOM 770 C C . GLU A 1 94 ? -0.150 1.350 19.200 1.00 79.81 94 GLU A C 1
ATOM 772 O O . GLU A 1 94 ? -1.145 1.857 18.676 1.00 79.81 94 GLU A O 1
ATOM 777 N N . ILE A 1 95 ? -0.245 0.520 20.241 1.00 79.88 95 ILE A N 1
ATOM 778 C CA . ILE A 1 95 ? -1.511 0.254 20.930 1.00 79.88 95 ILE A CA 1
ATOM 779 C C . ILE A 1 95 ? -1.665 1.277 22.054 1.00 79.88 95 ILE A C 1
ATOM 781 O O . ILE A 1 95 ? -0.918 1.259 23.031 1.00 79.88 95 ILE A O 1
ATOM 785 N N . ILE A 1 96 ? -2.653 2.160 21.913 1.00 85.31 96 ILE A N 1
ATOM 786 C CA . ILE A 1 96 ? -3.019 3.138 22.941 1.00 85.31 96 ILE A CA 1
ATOM 787 C C . ILE A 1 96 ? -3.945 2.458 23.955 1.00 85.31 96 ILE A C 1
ATOM 789 O O . ILE A 1 96 ? -4.850 1.709 23.572 1.00 85.31 96 ILE A O 1
ATOM 793 N N . LYS A 1 97 ? -3.701 2.711 25.247 1.00 84.06 97 LYS A N 1
ATOM 794 C CA . LYS A 1 97 ? -4.537 2.178 26.325 1.00 84.06 97 LYS A CA 1
ATOM 795 C C . LYS A 1 97 ? -5.963 2.710 26.224 1.00 84.06 97 LYS A C 1
ATOM 797 O O . LYS A 1 97 ? -6.157 3.895 25.994 1.00 84.06 97 LYS A O 1
ATOM 802 N N . ASP A 1 98 ? -6.922 1.817 26.419 1.00 87.31 98 ASP A N 1
ATOM 803 C CA . ASP A 1 98 ? -8.363 2.067 26.422 1.00 87.31 98 ASP A CA 1
ATOM 804 C C . ASP A 1 98 ? -8.876 2.697 25.122 1.00 87.31 98 ASP A C 1
ATOM 806 O O . ASP A 1 98 ? -9.930 3.321 25.076 1.00 87.31 98 ASP A O 1
ATOM 810 N N . SER A 1 99 ? -8.161 2.463 24.019 1.00 90.12 99 SER A N 1
ATOM 811 C CA . SER A 1 99 ? -8.570 2.907 22.691 1.00 90.12 99 SER A CA 1
ATOM 812 C C . SER A 1 99 ? -8.688 1.736 21.719 1.00 90.12 99 SER A C 1
ATOM 814 O O . SER A 1 99 ? -8.074 0.676 21.870 1.00 90.12 99 SER A O 1
ATOM 816 N N . PHE A 1 100 ? -9.482 1.947 20.676 1.00 91.19 100 PHE A N 1
ATOM 817 C CA . PHE A 1 100 ? -9.505 1.134 19.473 1.00 91.19 100 PHE A CA 1
ATOM 818 C C . PHE A 1 100 ? -9.028 1.952 18.288 1.00 91.19 100 PHE A C 1
ATOM 820 O O . PHE A 1 100 ? -9.489 3.070 18.059 1.00 91.19 100 PHE A O 1
ATOM 827 N N . ILE A 1 101 ? -8.132 1.369 17.503 1.00 91.88 101 ILE A N 1
ATOM 828 C CA . ILE A 1 101 ? -7.555 2.029 16.339 1.00 91.88 101 ILE A CA 1
ATOM 829 C C . ILE A 1 101 ? -8.009 1.277 15.093 1.00 91.88 101 ILE A C 1
ATOM 831 O O . ILE A 1 101 ? -7.608 0.140 14.854 1.00 91.88 101 ILE A O 1
ATOM 835 N N . PHE A 1 102 ? -8.834 1.924 14.274 1.00 93.19 102 PHE A N 1
ATOM 836 C CA . PHE A 1 102 ? -9.176 1.452 12.939 1.00 93.19 102 PHE A CA 1
ATOM 837 C C . PHE A 1 102 ? -8.277 2.143 11.921 1.00 93.19 102 PHE A C 1
ATOM 839 O O . PHE A 1 102 ? -8.470 3.316 11.584 1.00 93.19 102 PHE A O 1
ATOM 846 N N . ARG A 1 103 ? -7.277 1.420 11.429 1.00 91.81 103 ARG A N 1
ATOM 847 C CA . ARG A 1 103 ? -6.259 1.957 10.524 1.00 91.81 103 ARG A CA 1
ATOM 848 C C . ARG A 1 103 ? -6.257 1.184 9.220 1.00 91.81 103 ARG A C 1
ATOM 850 O O . ARG A 1 103 ? -6.669 0.030 9.154 1.00 91.81 103 ARG A O 1
ATOM 857 N N . GLY A 1 104 ? -5.811 1.827 8.155 1.00 91.44 104 GLY A N 1
ATOM 858 C CA . GLY A 1 104 ? -5.834 1.173 6.869 1.00 91.44 104 GLY A CA 1
ATOM 859 C C . GLY A 1 104 ? -5.418 2.030 5.702 1.00 91.44 104 GLY A C 1
ATOM 860 O O . GLY A 1 104 ? -4.894 3.132 5.869 1.00 91.44 104 GLY A O 1
ATOM 861 N N . ARG A 1 105 ? -5.675 1.504 4.506 1.00 92.38 105 ARG A N 1
ATOM 862 C CA . ARG A 1 105 ? -5.449 2.205 3.243 1.00 92.38 105 ARG A CA 1
ATOM 863 C C . ARG A 1 105 ? -6.645 2.065 2.323 1.00 92.38 105 ARG A C 1
ATOM 865 O O . ARG A 1 105 ? -7.252 1.002 2.245 1.00 92.38 105 ARG A O 1
ATOM 872 N N . ILE A 1 106 ? -6.941 3.135 1.604 1.00 92.75 106 ILE A N 1
ATOM 873 C CA . ILE A 1 106 ? -7.877 3.130 0.490 1.00 92.75 106 ILE A CA 1
ATOM 874 C C . ILE A 1 106 ? -7.077 3.076 -0.799 1.00 92.75 106 ILE A C 1
ATOM 876 O O . ILE A 1 106 ? -6.297 3.990 -1.082 1.00 92.75 106 ILE A O 1
ATOM 880 N N . LEU A 1 107 ? -7.317 2.039 -1.593 1.00 90.81 107 LEU A N 1
ATOM 881 C CA . LEU A 1 107 ? -6.745 1.888 -2.920 1.00 90.81 107 LEU A CA 1
ATOM 882 C C . LEU A 1 107 ? -7.772 2.182 -4.015 1.00 90.81 107 LEU A C 1
ATOM 884 O O . LEU A 1 107 ? -8.961 1.888 -3.870 1.00 90.81 107 LEU A O 1
ATOM 888 N N . GLY A 1 108 ? -7.299 2.756 -5.118 1.00 87.44 108 GLY A N 1
ATOM 889 C CA . GLY A 1 108 ? -8.030 2.798 -6.384 1.00 87.44 108 GLY A CA 1
ATOM 890 C C . GLY A 1 108 ? -7.791 1.555 -7.246 1.00 87.44 108 GLY A C 1
ATOM 891 O O . GLY A 1 108 ? -7.057 0.643 -6.861 1.00 87.44 108 GLY A O 1
ATOM 892 N N . ASP A 1 109 ? -8.376 1.554 -8.447 1.00 82.62 109 ASP A N 1
ATOM 893 C CA . ASP A 1 109 ? -8.242 0.468 -9.433 1.00 82.62 109 ASP A CA 1
ATOM 894 C C . ASP A 1 109 ? -6.784 0.179 -9.829 1.00 82.62 109 ASP A C 1
ATOM 896 O O . ASP A 1 109 ? -6.425 -0.954 -10.133 1.00 82.62 109 ASP A O 1
ATOM 900 N N . ASP A 1 110 ? -5.927 1.201 -9.815 1.00 80.56 110 ASP A N 1
ATOM 901 C CA . ASP A 1 110 ? -4.513 1.109 -10.183 1.00 80.56 110 ASP A CA 1
ATOM 902 C C . ASP A 1 110 ? -3.609 0.732 -9.000 1.00 80.56 110 ASP A C 1
ATOM 904 O O . ASP A 1 110 ? -2.393 0.911 -9.065 1.00 80.56 110 ASP A O 1
ATOM 908 N N . THR A 1 111 ? -4.190 0.220 -7.908 1.00 76.94 111 THR A N 1
ATOM 909 C CA . THR A 1 111 ? -3.516 -0.150 -6.648 1.00 76.94 111 THR A CA 1
ATOM 910 C C . THR A 1 111 ? -2.805 1.001 -5.934 1.00 76.94 111 THR A C 1
ATOM 912 O O . THR A 1 111 ? -2.111 0.781 -4.938 1.00 76.94 111 THR A O 1
ATOM 915 N N . LYS A 1 112 ? -2.991 2.243 -6.395 1.00 84.31 112 LYS A N 1
ATOM 916 C CA . LYS A 1 112 ? -2.449 3.421 -5.722 1.00 84.31 112 LYS A CA 1
ATOM 917 C C . LYS A 1 112 ? -3.377 3.893 -4.618 1.00 84.31 112 LYS A C 1
ATOM 919 O O . LYS A 1 112 ? -4.595 3.725 -4.671 1.00 84.31 112 LYS A O 1
ATOM 924 N N . GLY A 1 113 ? -2.763 4.521 -3.623 1.00 87.75 113 GLY A N 1
ATOM 925 C CA . GLY A 1 113 ? -3.466 5.187 -2.542 1.00 87.75 113 GLY A CA 1
ATOM 926 C C . GLY A 1 113 ? -4.368 6.304 -3.045 1.00 87.75 113 GLY A C 1
ATOM 927 O O . GLY A 1 113 ? -3.959 7.105 -3.885 1.00 87.75 113 GLY A O 1
ATOM 928 N N . ARG A 1 114 ? -5.590 6.376 -2.519 1.00 91.00 114 ARG A N 1
ATOM 929 C CA . ARG A 1 114 ? -6.548 7.420 -2.878 1.00 91.00 114 ARG A CA 1
ATOM 930 C C . ARG A 1 114 ? -6.582 8.516 -1.817 1.00 91.00 114 ARG A C 1
ATOM 932 O O . ARG A 1 114 ? -7.108 8.308 -0.726 1.00 91.00 114 ARG A O 1
ATOM 939 N N . GLU A 1 115 ? -6.050 9.683 -2.159 1.00 92.88 115 GLU A N 1
ATOM 940 C CA . GLU A 1 115 ? -5.971 10.851 -1.274 1.00 92.88 115 GLU A CA 1
ATOM 941 C C . GLU A 1 115 ? -7.316 11.574 -1.089 1.00 92.88 115 GLU A C 1
ATOM 943 O O . GLU A 1 115 ? -8.150 11.630 -2.000 1.00 92.88 115 GLU A O 1
ATOM 948 N N . GLY A 1 116 ? -7.507 12.171 0.094 1.00 92.44 116 GLY A N 1
ATOM 949 C CA . GLY A 1 116 ? -8.583 13.127 0.371 1.00 92.44 116 GLY A CA 1
ATOM 950 C C . GLY A 1 116 ? -9.977 12.511 0.495 1.00 92.44 116 GLY A C 1
ATOM 951 O O . GLY A 1 116 ? -10.978 13.234 0.480 1.00 92.44 116 GLY A O 1
ATOM 952 N N . VAL A 1 117 ? -10.057 11.188 0.612 1.00 93.81 117 VAL A N 1
ATOM 953 C CA . VAL A 1 117 ? -11.299 10.439 0.794 1.00 93.81 117 VAL A CA 1
ATOM 954 C C . VAL A 1 117 ? -11.606 10.339 2.282 1.00 93.81 117 VAL A C 1
ATOM 956 O O . VAL A 1 117 ? -10.702 10.138 3.085 1.00 93.81 117 VAL A O 1
ATOM 959 N N . THR A 1 118 ? -12.871 10.472 2.669 1.00 96.25 118 THR A N 1
ATOM 960 C CA . THR A 1 118 ? -13.274 10.374 4.074 1.00 96.25 118 THR A CA 1
ATOM 961 C C . THR A 1 118 ? -13.632 8.932 4.426 1.00 96.25 118 THR A C 1
ATOM 963 O O . THR A 1 118 ? -14.454 8.312 3.754 1.00 96.25 118 THR A O 1
ATOM 966 N N . VAL A 1 119 ? -13.057 8.418 5.509 1.00 96.31 119 VAL A N 1
ATOM 967 C CA . VAL A 1 119 ? -13.381 7.131 6.130 1.00 96.31 119 VAL A CA 1
ATOM 968 C C . VAL A 1 119 ? -14.116 7.383 7.432 1.00 96.31 119 VAL A C 1
ATOM 970 O O . VAL A 1 119 ? -13.715 8.230 8.232 1.00 96.31 119 VAL A O 1
ATOM 973 N N . GLN A 1 120 ? -15.190 6.636 7.653 1.00 95.94 120 GLN A N 1
ATOM 974 C CA . GLN A 1 120 ? -15.933 6.668 8.905 1.00 95.94 120 GLN A CA 1
ATOM 975 C C . GLN A 1 120 ? -16.450 5.282 9.272 1.00 95.94 120 GLN A C 1
ATOM 977 O O . GLN A 1 120 ? -16.694 4.443 8.404 1.00 95.94 120 GLN A O 1
ATOM 982 N N . LEU A 1 121 ? -16.649 5.060 10.566 1.00 95.12 121 LEU A N 1
ATOM 983 C CA . LEU A 1 121 ? -17.320 3.875 11.081 1.00 95.12 121 LEU A CA 1
ATOM 984 C C . LEU A 1 121 ? -18.799 4.190 11.301 1.00 95.12 121 LEU A C 1
ATOM 986 O O . LEU A 1 121 ? -19.141 5.279 11.756 1.00 95.12 121 LEU A O 1
ATOM 990 N N . GLN A 1 122 ? -19.675 3.247 10.970 1.00 94.00 122 GLN A N 1
ATOM 991 C CA . GLN A 1 122 ? -21.117 3.360 11.175 1.00 94.00 122 GLN A CA 1
ATOM 992 C C . GLN A 1 122 ? -21.670 2.171 11.959 1.00 94.00 122 GLN A C 1
ATOM 994 O O . GLN A 1 122 ? -21.191 1.050 11.799 1.00 94.00 122 GLN A O 1
ATOM 999 N N . ASP A 1 123 ? -22.694 2.399 12.779 1.00 91.50 123 ASP A N 1
ATOM 1000 C CA . ASP A 1 123 ? -23.455 1.325 13.423 1.00 91.50 123 ASP A CA 1
ATOM 1001 C C . ASP A 1 123 ? -24.490 0.687 12.468 1.00 91.50 123 ASP A C 1
ATOM 1003 O O . ASP A 1 123 ? -24.634 1.068 11.303 1.00 91.50 123 ASP A O 1
ATOM 1007 N N . SER A 1 124 ? -25.251 -0.294 12.964 1.00 88.06 124 SER A N 1
ATOM 1008 C CA . SER A 1 124 ? -26.316 -0.959 12.195 1.00 88.06 124 SER A CA 1
ATOM 1009 C C . SER A 1 124 ? -27.478 -0.042 11.794 1.00 88.06 124 SER A C 1
ATOM 1011 O O . SER A 1 124 ? -28.264 -0.406 10.922 1.00 88.06 124 SER A O 1
ATOM 1013 N N . ARG A 1 125 ? -27.590 1.140 12.407 1.00 89.25 125 ARG A N 1
ATOM 1014 C CA . ARG A 1 125 ? -28.583 2.179 12.108 1.00 89.25 125 ARG A CA 1
ATOM 1015 C C . ARG A 1 125 ? -28.000 3.293 11.223 1.00 89.25 125 ARG A C 1
ATOM 1017 O O . ARG A 1 125 ? -28.683 4.278 10.971 1.00 89.25 125 ARG A O 1
ATOM 1024 N N . ASN A 1 126 ? -26.775 3.118 10.718 1.00 89.88 126 ASN A N 1
ATOM 1025 C CA . ASN A 1 126 ? -25.994 4.091 9.949 1.00 89.88 126 ASN A CA 1
ATOM 1026 C C . ASN A 1 126 ? -25.595 5.363 10.729 1.00 89.88 126 ASN A C 1
ATOM 1028 O O . ASN A 1 126 ? -25.215 6.362 10.115 1.00 89.88 126 ASN A O 1
ATOM 1032 N N . ASN A 1 127 ? -25.623 5.336 12.064 1.00 91.19 127 ASN A N 1
ATOM 1033 C CA . ASN A 1 127 ? -25.070 6.421 12.873 1.00 91.19 127 ASN A CA 1
ATOM 1034 C C . ASN A 1 127 ? -23.546 6.356 12.846 1.00 91.19 127 ASN A C 1
ATOM 1036 O O . ASN A 1 127 ? -22.967 5.276 12.971 1.00 91.19 127 ASN A O 1
ATOM 1040 N N . VAL A 1 128 ? -22.896 7.511 12.726 1.00 91.75 128 VAL A N 1
ATOM 1041 C CA . VAL A 1 128 ? -21.433 7.600 12.736 1.00 91.75 128 VAL A CA 1
ATOM 1042 C C . VAL A 1 128 ? -20.896 7.294 14.137 1.00 91.75 128 VAL A C 1
ATOM 1044 O O . VAL A 1 128 ? -21.387 7.822 15.133 1.00 91.75 128 VAL A O 1
ATOM 1047 N N . ILE A 1 129 ? -19.876 6.440 14.204 1.00 90.56 129 ILE A N 1
ATOM 1048 C CA . ILE A 1 129 ? -19.135 6.102 15.419 1.00 90.56 129 ILE A CA 1
ATOM 1049 C C . ILE A 1 129 ? -17.785 6.824 15.360 1.00 90.56 129 ILE A C 1
ATOM 1051 O O . ILE A 1 129 ? -16.970 6.557 14.476 1.00 90.56 129 ILE A O 1
ATOM 1055 N N . GLY A 1 130 ? -17.549 7.723 16.317 1.00 88.75 130 GLY A N 1
ATOM 1056 C CA . GLY A 1 130 ? -16.321 8.514 16.404 1.00 88.75 130 GLY A CA 1
ATOM 1057 C C . GLY A 1 130 ? -16.221 9.638 15.375 1.00 88.75 130 GLY A C 1
ATOM 1058 O O . GLY A 1 130 ? -17.219 10.095 14.817 1.00 88.75 130 GLY A O 1
ATOM 1059 N N . LYS A 1 131 ? -14.991 10.112 15.147 1.00 92.81 131 LYS A N 1
ATOM 1060 C CA . LYS A 1 131 ? -14.695 11.211 14.219 1.00 92.81 131 LYS A CA 1
ATOM 1061 C C . LYS A 1 131 ? -14.292 10.655 12.845 1.00 92.81 131 LYS A C 1
ATOM 1063 O O . LYS A 1 131 ? -13.352 9.865 12.782 1.00 92.81 131 LYS A O 1
ATOM 1068 N N . PRO A 1 132 ? -14.946 11.067 11.743 1.00 94.75 132 PRO A N 1
ATOM 1069 C CA . PRO A 1 132 ? -14.495 10.740 10.393 1.00 94.75 132 PRO A CA 1
ATOM 1070 C C . PRO A 1 132 ? -13.091 11.285 10.115 1.00 94.75 132 PRO A C 1
ATOM 1072 O O . PRO A 1 132 ? -12.752 12.389 10.545 1.00 94.75 132 PRO A O 1
ATOM 1075 N N . VAL A 1 133 ? -12.297 10.549 9.339 1.00 96.25 133 VAL A N 1
ATOM 1076 C CA . VAL A 1 133 ? -10.904 10.902 9.021 1.00 96.25 133 VAL A CA 1
ATOM 1077 C C . VAL A 1 133 ? -10.707 10.931 7.511 1.00 96.25 133 VAL A C 1
ATOM 1079 O O . VAL A 1 133 ? -11.295 10.129 6.792 1.00 96.25 133 VAL A O 1
ATOM 1082 N N . LYS A 1 134 ? -9.892 11.863 7.011 1.00 95.81 134 LYS A N 1
ATOM 1083 C CA . LYS A 1 134 ? -9.509 11.911 5.593 1.00 95.81 134 LYS A CA 1
ATOM 1084 C C . LYS A 1 134 ? -8.222 11.136 5.348 1.00 95.81 134 LYS A C 1
ATOM 1086 O O . LYS A 1 134 ? -7.324 11.163 6.183 1.00 95.81 134 LYS A O 1
ATOM 1091 N N . THR A 1 135 ? -8.128 10.497 4.190 1.00 94.50 135 THR A N 1
ATOM 1092 C CA . THR A 1 135 ? -6.906 9.823 3.764 1.00 94.50 135 THR A CA 1
ATOM 1093 C C . THR A 1 135 ? -5.804 10.802 3.387 1.00 94.50 135 THR A C 1
ATOM 1095 O O . THR A 1 135 ? -6.062 11.864 2.810 1.00 94.50 135 THR A O 1
ATOM 1098 N N . ASP A 1 136 ? -4.568 10.409 3.682 1.00 92.12 136 ASP A N 1
ATOM 1099 C CA . ASP A 1 136 ? -3.356 11.106 3.254 1.00 92.12 136 ASP A CA 1
ATOM 1100 C C . ASP A 1 136 ? -3.032 10.870 1.761 1.00 92.12 136 ASP A C 1
ATOM 1102 O O . ASP A 1 136 ? -3.750 10.170 1.041 1.00 92.12 136 ASP A O 1
ATOM 1106 N N . LYS A 1 137 ? -1.900 11.419 1.298 1.00 89.69 137 LYS A N 1
ATOM 1107 C CA . LYS A 1 137 ? -1.375 11.260 -0.074 1.00 89.69 137 LYS A CA 1
ATOM 1108 C C . LYS A 1 137 ? -1.183 9.802 -0.510 1.00 89.69 137 LYS A C 1
ATOM 1110 O O . LYS A 1 137 ? -1.233 9.503 -1.698 1.00 89.69 137 LYS A O 1
ATOM 1115 N N . ASN A 1 138 ? -0.961 8.898 0.441 1.00 86.69 138 ASN A N 1
ATOM 1116 C CA . ASN A 1 138 ? -0.728 7.474 0.208 1.00 86.69 138 ASN A CA 1
ATOM 1117 C C . ASN A 1 138 ? -2.008 6.636 0.360 1.00 86.69 138 ASN A C 1
ATOM 1119 O O . ASN A 1 138 ? -1.945 5.399 0.285 1.00 86.69 138 ASN A O 1
ATOM 1123 N N . GLY A 1 139 ? -3.157 7.293 0.555 1.00 90.75 139 GLY A N 1
ATOM 1124 C CA . GLY A 1 139 ? -4.447 6.664 0.806 1.00 90.75 139 GLY A CA 1
ATOM 1125 C C . GLY A 1 139 ? -4.604 6.122 2.226 1.00 90.75 139 GLY A C 1
ATOM 1126 O O . GLY A 1 139 ? -5.563 5.401 2.481 1.00 90.75 139 GLY A O 1
ATOM 1127 N N . THR A 1 140 ? -3.682 6.416 3.138 1.00 92.00 140 THR A N 1
ATOM 1128 C CA . THR A 1 140 ? -3.679 5.907 4.513 1.00 92.00 140 THR A CA 1
ATOM 1129 C C . THR A 1 140 ? -4.667 6.679 5.373 1.00 92.00 140 THR A C 1
ATOM 1131 O O . THR A 1 140 ? -4.789 7.897 5.246 1.00 92.00 140 THR A O 1
ATOM 1134 N N . TYR A 1 141 ? -5.346 5.984 6.280 1.00 93.25 141 TYR A N 1
ATOM 1135 C CA . TYR A 1 141 ? -6.199 6.577 7.307 1.00 93.25 141 TYR A CA 1
ATOM 1136 C C . TYR A 1 141 ? -5.931 5.922 8.664 1.00 93.25 141 TYR A C 1
ATOM 1138 O O . TYR A 1 141 ? -5.553 4.753 8.728 1.00 93.25 141 TYR A O 1
ATOM 1146 N N . SER A 1 142 ? -6.166 6.664 9.746 1.00 93.19 142 SER A N 1
ATOM 1147 C CA . SER A 1 142 ? -6.140 6.152 11.118 1.00 93.19 142 SER A CA 1
ATOM 1148 C C . SER A 1 142 ? -7.253 6.819 11.915 1.00 93.19 142 SER A C 1
ATOM 1150 O O . SER A 1 142 ? -7.259 8.039 12.064 1.00 93.19 142 SER A O 1
ATOM 1152 N N . LEU A 1 143 ? -8.220 6.028 12.371 1.00 92.69 143 LEU A N 1
ATOM 1153 C CA . LEU A 1 143 ? -9.346 6.473 13.181 1.00 92.69 143 LEU A CA 1
ATOM 1154 C C . LEU A 1 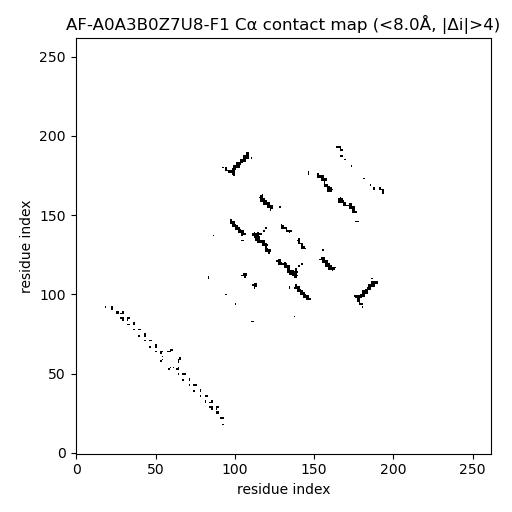143 ? -9.179 5.893 14.581 1.00 92.69 143 LEU A C 1
ATOM 1156 O O . LEU A 1 143 ? -9.158 4.677 14.754 1.00 92.69 143 LEU A O 1
ATOM 1160 N N . VAL A 1 144 ? -9.065 6.776 15.568 1.00 92.19 144 VAL A N 1
ATOM 1161 C CA . VAL A 1 144 ? -8.930 6.409 16.979 1.00 92.19 144 VAL A CA 1
ATOM 1162 C C . VAL A 1 144 ? -10.278 6.608 17.665 1.00 92.19 144 VAL A C 1
ATOM 1164 O O . VAL A 1 144 ? -10.917 7.651 17.504 1.00 92.19 144 VAL A O 1
ATOM 1167 N N . LEU A 1 145 ? -10.723 5.579 18.378 1.00 90.81 145 LEU A N 1
ATOM 1168 C CA . LEU A 1 145 ? -11.903 5.590 19.231 1.00 90.81 145 LEU A CA 1
ATOM 1169 C C . LEU A 1 145 ? -11.465 5.367 20.670 1.00 90.81 145 LEU A C 1
ATOM 1171 O O . LEU A 1 145 ? -10.854 4.343 20.957 1.00 90.81 145 LEU A O 1
ATOM 1175 N N . ASP A 1 146 ? -11.844 6.267 21.564 1.00 89.31 146 ASP A N 1
ATOM 1176 C CA . ASP A 1 146 ? -11.686 6.051 22.999 1.00 89.31 146 ASP A CA 1
ATOM 1177 C C . ASP A 1 146 ? -12.820 5.137 23.490 1.00 89.31 146 ASP A C 1
ATOM 1179 O O . ASP A 1 146 ? -13.987 5.306 23.110 1.00 89.31 146 ASP A O 1
ATOM 1183 N N . ILE A 1 147 ? -12.464 4.105 24.252 1.00 86.50 147 ILE A N 1
ATOM 1184 C CA . ILE A 1 147 ? -13.368 3.063 24.738 1.00 86.50 147 ILE A CA 1
ATOM 1185 C C . ILE A 1 147 ? -13.402 3.126 26.257 1.00 86.50 147 ILE A C 1
ATOM 1187 O O . ILE A 1 147 ? -12.554 2.561 26.939 1.00 86.50 147 ILE A O 1
ATOM 1191 N N . ASP A 1 148 ? -14.463 3.737 26.769 1.00 80.12 148 ASP A N 1
ATOM 1192 C CA . ASP A 1 148 ? -14.757 3.747 28.198 1.00 80.12 148 ASP A CA 1
ATOM 1193 C C . ASP A 1 148 ? -15.610 2.530 28.599 1.00 80.12 148 ASP A C 1
ATOM 1195 O O . ASP A 1 148 ? -16.214 1.856 27.760 1.00 80.12 148 ASP A O 1
ATOM 1199 N N . GLU A 1 149 ? -15.768 2.297 29.904 1.00 69.75 149 GLU A N 1
ATOM 1200 C CA . GLU A 1 149 ? -16.573 1.197 30.471 1.00 69.75 149 GLU A CA 1
ATOM 1201 C C . GLU A 1 149 ? -18.045 1.188 30.004 1.00 69.75 149 GLU A C 1
ATOM 1203 O O . GLU A 1 149 ? -18.712 0.152 29.997 1.00 69.75 149 GLU A O 1
ATOM 1208 N N . SER A 1 150 ? -18.562 2.338 29.564 1.00 68.38 150 SER A N 1
ATOM 1209 C CA . SER A 1 150 ? -19.920 2.481 29.020 1.00 68.38 150 SER A CA 1
ATOM 1210 C C . SER A 1 150 ? -20.059 2.003 27.565 1.00 68.38 150 SER A C 1
ATOM 1212 O O . SER A 1 150 ? -21.179 1.862 27.047 1.00 68.38 150 SER A O 1
ATOM 1214 N N . PHE A 1 151 ? -18.941 1.736 26.884 1.00 73.19 151 PHE A N 1
ATOM 1215 C CA . PHE A 1 151 ? -18.921 1.346 25.485 1.00 73.19 151 PHE A CA 1
ATOM 1216 C C . PHE A 1 151 ? -19.355 -0.114 25.325 1.00 73.19 151 PHE A C 1
ATOM 1218 O O . PHE A 1 151 ? -18.582 -1.065 25.436 1.00 73.19 151 PHE A O 1
ATOM 1225 N N . LYS A 1 152 ? -20.636 -0.316 25.011 1.00 72.00 152 LYS A N 1
ATOM 1226 C CA . LYS A 1 152 ? -21.137 -1.639 24.620 1.00 72.00 152 LYS A CA 1
ATOM 1227 C C . LYS A 1 152 ? -20.4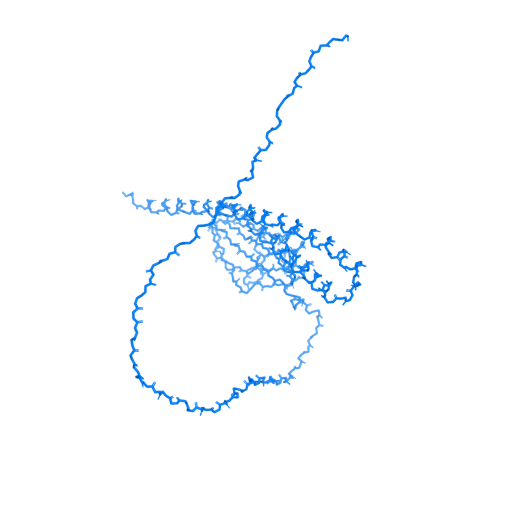57 -2.063 23.319 1.00 72.00 152 LYS A C 1
ATOM 1229 O O . LYS A 1 152 ? -20.484 -1.294 22.360 1.00 72.00 152 LYS A O 1
ATOM 1234 N N . LEU A 1 153 ? -19.909 -3.283 23.271 1.00 67.06 153 LEU A N 1
ATOM 1235 C CA . LEU A 1 153 ? -19.333 -3.874 22.056 1.00 67.06 153 LEU A CA 1
ATOM 1236 C C . LEU A 1 153 ? -20.303 -3.711 20.878 1.00 67.06 153 LEU A C 1
ATOM 1238 O O . LEU A 1 153 ? -21.349 -4.360 20.806 1.00 67.06 153 LEU A O 1
ATOM 1242 N N . LYS A 1 154 ? -19.949 -2.818 19.953 1.00 73.38 154 LYS A N 1
ATOM 1243 C CA . LYS A 1 154 ? -20.732 -2.508 18.758 1.00 73.38 154 LYS A CA 1
ATOM 1244 C C . LYS A 1 154 ? -20.040 -3.108 17.545 1.00 73.38 154 LYS A C 1
ATOM 1246 O O . LYS A 1 154 ? -18.848 -2.903 17.327 1.00 73.38 154 LYS A O 1
ATOM 1251 N N . LYS A 1 155 ? -20.820 -3.824 16.735 1.00 86.94 155 LYS A N 1
ATOM 1252 C CA . LYS A 1 155 ? -20.437 -4.130 15.356 1.00 86.94 155 LYS A CA 1
ATOM 1253 C C . LYS A 1 155 ? -20.531 -2.830 14.569 1.00 86.94 155 LYS A C 1
ATOM 1255 O O . LYS A 1 155 ? -21.600 -2.218 14.542 1.00 86.94 155 LYS A O 1
ATOM 1260 N N . ALA A 1 156 ? -19.429 -2.429 13.957 1.00 91.62 156 ALA A N 1
ATOM 1261 C CA . ALA A 1 156 ? -19.384 -1.275 13.077 1.00 91.62 156 ALA A CA 1
ATOM 1262 C C . ALA A 1 156 ? -19.170 -1.716 11.628 1.00 91.62 156 ALA A C 1
ATOM 1264 O O . ALA A 1 156 ? -18.724 -2.828 11.358 1.00 91.62 156 ALA A O 1
ATOM 1265 N N . ILE A 1 157 ? -19.492 -0.847 10.684 1.00 94.06 157 ILE A N 1
ATOM 1266 C CA . ILE A 1 157 ? -19.195 -1.027 9.267 1.00 94.06 157 ILE A CA 1
ATOM 1267 C C . ILE A 1 157 ? -18.380 0.178 8.820 1.00 94.06 157 ILE A C 1
ATOM 1269 O O . ILE A 1 157 ? -18.763 1.318 9.082 1.00 94.06 157 ILE A O 1
ATOM 1273 N N . ALA A 1 158 ? -17.260 -0.071 8.148 1.00 94.56 158 ALA A N 1
ATOM 1274 C CA . ALA A 1 158 ? -16.477 0.996 7.549 1.00 94.56 158 ALA A CA 1
ATOM 1275 C C . ALA A 1 158 ? -17.154 1.489 6.266 1.00 94.56 158 ALA A C 1
ATOM 1277 O O . ALA A 1 158 ? -17.554 0.708 5.398 1.00 94.56 158 ALA A O 1
ATOM 1278 N N . VAL A 1 159 ? -17.289 2.803 6.157 1.00 94.81 159 VAL A N 1
ATOM 1279 C CA . VAL A 1 159 ? -17.887 3.474 5.008 1.00 94.81 159 VAL A CA 1
ATOM 1280 C C . VAL A 1 159 ? -16.912 4.503 4.483 1.00 94.81 159 VAL A C 1
ATOM 1282 O O . VAL A 1 159 ? -16.282 5.242 5.244 1.00 94.81 159 VAL A O 1
ATOM 1285 N N . VAL A 1 160 ? -16.811 4.548 3.160 1.00 94.88 160 VAL A N 1
ATOM 1286 C CA . VAL A 1 160 ? -15.920 5.455 2.457 1.00 94.88 160 VAL A CA 1
ATOM 1287 C C . VAL A 1 160 ? -16.741 6.461 1.660 1.00 94.88 160 VAL A C 1
ATOM 1289 O O . VAL A 1 160 ? -17.624 6.098 0.876 1.00 94.88 160 VAL A O 1
ATOM 1292 N N . LEU A 1 161 ? -16.436 7.739 1.867 1.00 94.19 161 LEU A N 1
ATOM 1293 C CA . LEU A 1 161 ? -17.133 8.881 1.295 1.00 94.19 161 LEU A CA 1
ATOM 1294 C C . LEU A 1 161 ? -16.174 9.718 0.441 1.00 94.19 161 LEU A C 1
ATOM 1296 O O . LEU A 1 161 ? -15.116 10.145 0.901 1.00 94.19 161 LEU A O 1
ATOM 1300 N N . VAL A 1 162 ? -16.586 10.056 -0.777 1.00 92.50 162 VAL A N 1
ATOM 1301 C CA . VAL A 1 162 ? -15.887 11.018 -1.640 1.00 92.50 162 VAL A CA 1
ATOM 1302 C C . VAL A 1 162 ? -16.756 12.262 -1.752 1.00 92.50 162 VAL A C 1
ATOM 1304 O O . VAL A 1 162 ? -17.869 12.195 -2.267 1.00 92.50 162 VAL A O 1
ATOM 1307 N N . LYS A 1 163 ? -16.257 13.406 -1.262 1.00 89.38 163 LYS A N 1
ATOM 1308 C CA . LYS A 1 163 ? -17.005 14.681 -1.235 1.00 89.38 163 LYS A CA 1
ATOM 1309 C C . LYS A 1 163 ? -18.394 14.547 -0.578 1.00 89.38 163 LYS A C 1
ATOM 1311 O O . LYS A 1 163 ? -19.368 15.111 -1.060 1.00 89.38 163 LYS A O 1
ATOM 1316 N N . GLY A 1 164 ? -18.482 13.755 0.494 1.00 88.44 164 GLY A N 1
ATOM 1317 C CA . GLY A 1 164 ? -19.729 13.497 1.226 1.00 88.44 164 GLY A CA 1
ATOM 1318 C C . GLY A 1 164 ? -20.644 12.435 0.606 1.00 88.44 164 GLY A C 1
ATOM 1319 O O . GLY A 1 164 ? -21.652 12.091 1.211 1.00 88.44 164 GLY A O 1
ATOM 1320 N N . ILE A 1 165 ? -20.298 11.877 -0.558 1.00 91.06 165 ILE A N 1
ATOM 1321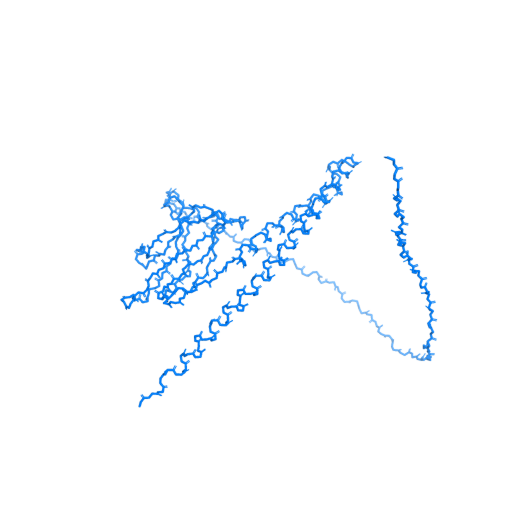 C CA . ILE A 1 165 ? -21.086 10.827 -1.209 1.00 91.06 165 ILE A CA 1
ATOM 1322 C C . ILE A 1 165 ? -20.483 9.465 -0.884 1.00 91.06 165 ILE A C 1
ATOM 1324 O O . ILE A 1 165 ? -19.286 9.257 -1.080 1.00 91.06 165 ILE A O 1
ATOM 1328 N N . GLN A 1 166 ? -21.311 8.528 -0.426 1.00 92.81 166 GLN A N 1
ATOM 1329 C CA . GLN A 1 166 ? -20.891 7.152 -0.175 1.00 92.81 166 GLN A CA 1
ATOM 1330 C C . GLN A 1 166 ? -20.513 6.464 -1.480 1.00 92.81 166 GLN A C 1
ATOM 1332 O O . GLN A 1 166 ? -21.337 6.315 -2.378 1.00 92.81 166 GLN A O 1
ATOM 1337 N N . VAL A 1 167 ? -19.250 6.054 -1.558 1.00 92.00 167 VAL A N 1
ATOM 1338 C CA . VAL A 1 167 ? -18.698 5.321 -2.701 1.00 92.00 167 VAL A CA 1
ATOM 1339 C C . VAL A 1 167 ? -18.403 3.873 -2.361 1.00 92.00 167 VAL A C 1
ATOM 1341 O O . VAL A 1 167 ? -18.272 3.074 -3.264 1.00 92.00 167 VAL A O 1
ATOM 1344 N N . HIS A 1 168 ? -18.266 3.515 -1.086 1.00 93.12 168 HIS A N 1
ATOM 1345 C CA . HIS A 1 168 ? -18.015 2.131 -0.707 1.00 93.12 168 HIS A CA 1
ATOM 1346 C C . HIS A 1 168 ? -18.536 1.856 0.702 1.00 9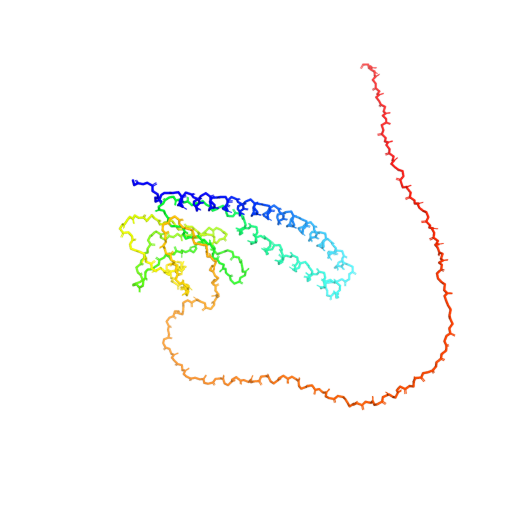3.12 168 HIS A C 1
ATOM 1348 O O . HIS A 1 168 ? -18.500 2.731 1.574 1.00 93.12 168 HIS A O 1
ATOM 1354 N N . LYS A 1 169 ? -19.016 0.630 0.918 1.00 92.75 169 LYS A N 1
ATOM 1355 C CA . LYS A 1 169 ? -19.431 0.111 2.222 1.00 92.75 169 LYS A CA 1
ATOM 1356 C C . LYS A 1 169 ? -18.836 -1.274 2.400 1.00 92.75 169 LYS A C 1
ATOM 1358 O O . LYS A 1 169 ? -19.108 -2.168 1.601 1.00 92.75 169 LYS A O 1
ATOM 1363 N N . GLU A 1 170 ? -18.050 -1.425 3.456 1.00 91.94 170 GLU A N 1
ATOM 1364 C CA . GLU A 1 170 ? -17.409 -2.690 3.773 1.00 91.94 170 GLU A CA 1
ATOM 1365 C C . GLU A 1 170 ? -18.438 -3.781 4.062 1.00 91.94 170 GLU A C 1
ATOM 1367 O O . GLU A 1 170 ? -19.471 -3.550 4.699 1.00 91.94 170 GLU A O 1
ATOM 1372 N N . LYS A 1 171 ? -18.143 -4.993 3.592 1.00 90.62 171 LYS A N 1
ATOM 1373 C CA . LYS A 1 171 ? -19.015 -6.156 3.815 1.00 90.62 171 LYS A CA 1
ATOM 1374 C C . LYS A 1 171 ? -18.749 -6.787 5.171 1.00 90.62 171 LYS A C 1
ATOM 1376 O O . LYS A 1 171 ? -19.667 -7.296 5.811 1.00 90.62 171 LYS A O 1
ATOM 1381 N N . LEU A 1 172 ? -17.488 -6.776 5.598 1.00 91.06 172 LEU A N 1
ATOM 1382 C CA . LEU A 1 172 ? -17.085 -7.379 6.857 1.00 91.06 172 LEU A CA 1
ATOM 1383 C C . LEU A 1 172 ? -17.317 -6.388 8.004 1.00 91.06 172 LEU A C 1
ATOM 1385 O O . LEU A 1 172 ? -16.881 -5.239 7.909 1.00 91.06 172 LEU A O 1
ATOM 1389 N N . PRO A 1 173 ? -17.958 -6.799 9.108 1.00 92.25 173 PRO A N 1
ATOM 1390 C CA . PRO A 1 173 ? -18.117 -5.932 10.267 1.00 92.25 173 PRO A CA 1
ATOM 1391 C C . PRO A 1 173 ? -16.771 -5.715 10.964 1.00 92.25 173 PRO A C 1
ATOM 1393 O O . PRO A 1 173 ? -15.966 -6.638 11.064 1.00 92.25 173 PRO A O 1
ATOM 1396 N N . VAL A 1 174 ? -16.541 -4.496 11.433 1.00 92.19 174 VAL A N 1
ATOM 1397 C CA . VAL A 1 174 ? -15.429 -4.081 12.294 1.00 92.19 174 VAL A CA 1
ATOM 1398 C C . VAL A 1 174 ? -15.828 -4.377 13.739 1.00 92.19 174 VAL A C 1
ATOM 1400 O O . VAL A 1 174 ? -16.924 -4.002 14.178 1.00 92.19 174 VAL A O 1
ATOM 1403 N N . MET A 1 175 ? -14.965 -5.084 14.465 1.00 90.44 175 MET A N 1
ATOM 1404 C CA . MET A 1 175 ? -15.242 -5.537 15.830 1.00 90.44 175 MET A CA 1
ATOM 1405 C C . MET A 1 175 ? -14.493 -4.649 16.816 1.00 90.44 175 MET A C 1
ATOM 1407 O O . MET A 1 175 ? -13.327 -4.887 17.116 1.00 90.44 175 MET A O 1
ATOM 1411 N N . ILE A 1 176 ? -15.186 -3.642 17.342 1.00 89.69 176 ILE A N 1
ATOM 1412 C CA . ILE A 1 176 ? -14.582 -2.663 18.246 1.00 89.69 176 ILE A CA 1
ATOM 1413 C C . ILE A 1 176 ? -14.302 -3.320 19.606 1.00 89.69 176 ILE A C 1
ATOM 1415 O O . ILE A 1 176 ? -15.222 -3.819 20.262 1.00 89.69 176 ILE A O 1
ATOM 1419 N N . LYS A 1 177 ? -13.029 -3.321 20.015 1.00 87.31 177 LYS A N 1
ATOM 1420 C CA . LYS A 1 177 ? -12.527 -3.862 21.289 1.00 87.31 177 LYS A CA 1
ATOM 1421 C C . LYS A 1 177 ? -11.512 -2.894 21.898 1.00 87.31 177 LYS A C 1
ATOM 1423 O O . LYS A 1 177 ? -10.727 -2.316 21.154 1.00 87.31 177 LYS A O 1
ATOM 1428 N N . ALA A 1 178 ? -11.511 -2.754 23.223 1.00 86.56 178 ALA A N 1
ATOM 1429 C CA . ALA A 1 178 ? -10.496 -1.976 23.937 1.00 86.56 178 ALA A CA 1
ATOM 1430 C C . ALA A 1 178 ? -9.092 -2.539 23.680 1.00 86.56 178 ALA A C 1
ATOM 1432 O O . ALA A 1 178 ? -8.931 -3.758 23.571 1.00 86.56 178 ALA A O 1
ATOM 1433 N N . ASN A 1 179 ? -8.094 -1.654 23.623 1.00 86.00 179 ASN A N 1
ATOM 1434 C CA . ASN A 1 179 ? -6.681 -2.000 23.449 1.00 86.00 179 ASN A CA 1
ATOM 1435 C C . ASN A 1 179 ? -6.405 -2.807 22.170 1.00 86.00 179 ASN A C 1
ATOM 1437 O O . ASN A 1 179 ? -5.555 -3.698 22.162 1.00 86.00 179 ASN A O 1
ATOM 1441 N N . ALA A 1 180 ? -7.152 -2.542 21.095 1.00 86.75 180 ALA A N 1
ATOM 1442 C CA . ALA A 1 180 ? -7.049 -3.301 19.854 1.00 86.75 180 ALA A CA 1
ATOM 1443 C C . ALA A 1 180 ? -6.861 -2.401 18.633 1.00 86.75 180 ALA A C 1
ATOM 1445 O O . ALA A 1 180 ? -7.403 -1.299 18.539 1.00 86.75 180 ALA A O 1
ATOM 1446 N N . VAL A 1 181 ? -6.117 -2.925 17.663 1.00 89.19 181 VAL A N 1
ATOM 1447 C CA . VAL A 1 181 ? -5.891 -2.297 16.363 1.00 89.19 181 VAL A CA 1
ATOM 1448 C C . VAL A 1 181 ? -6.489 -3.204 15.298 1.00 89.19 181 VAL A C 1
ATOM 1450 O O . VAL A 1 181 ? -6.164 -4.389 15.230 1.00 89.19 181 VAL A O 1
ATOM 1453 N N . GLU A 1 182 ? -7.359 -2.656 14.458 1.00 90.25 182 GLU A N 1
ATOM 1454 C CA . GLU A 1 182 ? -7.883 -3.345 13.285 1.00 90.25 182 GLU A CA 1
ATOM 1455 C C . GLU A 1 182 ? -7.331 -2.679 12.022 1.00 90.25 182 GLU A C 1
ATOM 1457 O O . GLU A 1 182 ? -7.587 -1.503 11.751 1.00 90.25 182 GLU A O 1
ATOM 1462 N N . LEU A 1 183 ? -6.548 -3.450 11.265 1.00 90.38 183 LEU A N 1
ATOM 1463 C CA . LEU A 1 183 ? -5.924 -3.026 10.018 1.00 90.38 183 LEU A CA 1
ATOM 1464 C C . LEU A 1 183 ? -6.775 -3.482 8.834 1.00 90.38 183 LEU A C 1
ATOM 1466 O O . LEU A 1 183 ? -7.052 -4.675 8.698 1.00 90.38 183 LEU A O 1
ATOM 1470 N N . ARG A 1 184 ? -7.174 -2.555 7.957 1.00 91.12 184 ARG A N 1
ATOM 1471 C CA . ARG A 1 184 ? -7.921 -2.888 6.736 1.00 91.12 184 ARG A CA 1
ATOM 1472 C C . ARG A 1 184 ? -7.420 -2.180 5.495 1.00 91.12 184 ARG A C 1
ATOM 1474 O O . ARG A 1 184 ? -7.084 -1.004 5.498 1.00 91.12 184 ARG A O 1
ATOM 1481 N N . GLU A 1 185 ? -7.442 -2.906 4.395 1.00 90.81 185 GLU A N 1
ATOM 1482 C CA . GLU A 1 185 ? -7.207 -2.348 3.075 1.00 90.81 185 GLU A CA 1
ATOM 1483 C C . GLU A 1 185 ? -8.517 -2.386 2.298 1.00 90.81 185 GLU A C 1
ATOM 1485 O O . GLU A 1 185 ? -9.105 -3.451 2.124 1.00 90.81 185 GLU A O 1
ATOM 1490 N N . ILE A 1 186 ? -8.982 -1.215 1.867 1.00 91.06 186 ILE A N 1
ATOM 1491 C CA . ILE A 1 186 ? -10.254 -1.044 1.169 1.00 91.06 186 ILE A CA 1
ATOM 1492 C C . ILE A 1 186 ? -9.944 -0.685 -0.280 1.00 91.06 186 ILE A C 1
ATOM 1494 O O . ILE A 1 186 ? -9.382 0.375 -0.560 1.00 91.06 186 ILE A O 1
ATOM 1498 N N . VAL A 1 187 ? -10.317 -1.557 -1.212 1.00 90.56 187 VAL A N 1
ATOM 1499 C CA . VAL A 1 187 ? -10.162 -1.305 -2.649 1.00 90.56 187 VAL A CA 1
ATOM 1500 C C . VAL A 1 187 ? -11.478 -0.766 -3.191 1.00 90.56 187 VAL A C 1
ATOM 1502 O O . VAL A 1 187 ? -12.502 -1.444 -3.126 1.00 90.56 187 VAL A O 1
ATOM 1505 N N . ILE A 1 188 ? -11.456 0.452 -3.730 1.00 88.06 188 ILE A N 1
ATOM 1506 C CA . ILE A 1 188 ? -12.618 1.043 -4.397 1.00 88.06 188 ILE A CA 1
ATOM 1507 C C . ILE A 1 188 ? -12.502 0.740 -5.882 1.00 88.06 188 ILE A C 1
ATOM 1509 O O . ILE A 1 188 ? -11.681 1.350 -6.571 1.00 88.06 188 ILE A O 1
ATOM 1513 N N . VAL A 1 189 ? -13.351 -0.164 -6.364 1.00 80.38 189 VAL A N 1
ATOM 1514 C CA . VAL A 1 189 ? -13.435 -0.470 -7.791 1.00 80.38 189 VAL A CA 1
ATOM 1515 C C . VAL A 1 189 ? -14.305 0.589 -8.471 1.00 80.38 189 VAL A C 1
ATOM 1517 O O . VAL A 1 189 ? -15.324 1.006 -7.921 1.00 80.38 189 VAL A O 1
ATOM 1520 N N . SER A 1 190 ? -13.948 1.059 -9.667 1.00 65.69 190 SER A N 1
ATOM 1521 C CA . SER A 1 190 ? -14.703 2.113 -10.379 1.00 65.69 190 SER A CA 1
ATOM 1522 C C . SER A 1 190 ? -16.165 1.775 -10.723 1.00 65.69 190 SER A C 1
ATOM 1524 O O . SER A 1 190 ? -16.914 2.679 -11.111 1.00 65.69 190 SER A O 1
ATOM 1526 N N . THR A 1 191 ? -16.602 0.528 -10.525 1.00 55.19 191 THR A N 1
ATOM 1527 C CA . THR A 1 191 ? -18.016 0.115 -10.541 1.00 55.19 191 THR A CA 1
ATOM 1528 C C . THR A 1 191 ? -18.811 0.617 -9.337 1.00 55.19 191 THR A C 1
ATOM 1530 O O . THR A 1 191 ? -20.028 0.728 -9.430 1.00 55.19 191 THR A O 1
ATOM 1533 N N . ASP A 1 192 ? -18.145 0.989 -8.243 1.00 53.97 192 ASP A N 1
ATOM 1534 C CA . ASP A 1 192 ? -18.779 1.457 -7.005 1.00 53.97 192 ASP A CA 1
ATOM 1535 C C . ASP A 1 192 ? -19.147 2.956 -7.063 1.00 53.97 192 ASP A C 1
ATOM 1537 O O . ASP A 1 192 ? -19.457 3.598 -6.056 1.00 53.97 192 ASP A O 1
ATOM 1541 N N . LYS A 1 193 ? -19.127 3.558 -8.262 1.00 51.38 193 LYS A N 1
ATOM 1542 C CA . LYS A 1 193 ? -19.683 4.898 -8.462 1.00 51.38 193 LYS A CA 1
ATOM 1543 C C . LYS A 1 193 ? -21.166 4.867 -8.074 1.00 51.38 193 LYS A C 1
ATOM 1545 O O . LYS A 1 193 ? -21.911 4.052 -8.614 1.00 51.38 193 LYS A O 1
ATOM 1550 N N . PRO A 1 194 ? -21.633 5.782 -7.211 1.00 43.81 194 PRO A N 1
ATOM 1551 C CA . PRO A 1 194 ? -23.049 5.890 -6.915 1.00 43.81 194 PRO A CA 1
ATOM 1552 C C . PRO A 1 194 ? -23.769 6.253 -8.213 1.00 43.81 194 PRO A C 1
ATOM 1554 O O . PRO A 1 194 ? -23.513 7.309 -8.802 1.00 43.81 194 PRO A O 1
ATOM 1557 N N . SER A 1 195 ? -24.646 5.362 -8.676 1.00 40.03 195 SER A N 1
ATOM 1558 C CA . SER A 1 195 ? -25.576 5.649 -9.760 1.00 40.03 195 SER A CA 1
ATOM 1559 C C . SER A 1 195 ? -26.381 6.882 -9.359 1.00 40.03 195 SER A C 1
ATOM 1561 O O . SER A 1 195 ? -27.234 6.825 -8.470 1.00 40.03 195 SER A O 1
ATOM 1563 N N . LYS A 1 196 ? -26.092 8.025 -9.979 1.00 44.16 196 LYS A N 1
ATOM 1564 C CA . LYS A 1 196 ? -26.975 9.184 -9.901 1.00 44.16 196 LYS A CA 1
ATOM 1565 C C . LYS A 1 196 ? -28.263 8.809 -10.631 1.00 44.16 196 LYS A C 1
ATOM 1567 O O . LYS A 1 196 ? -28.248 8.769 -11.849 1.00 44.16 196 LYS A O 1
ATOM 1572 N N . GLY A 1 197 ? -29.313 8.512 -9.866 1.00 37.03 197 GLY A N 1
ATOM 1573 C CA . GLY A 1 197 ? -30.724 8.565 -10.262 1.00 37.03 197 GLY A CA 1
ATOM 1574 C C . GLY A 1 197 ? -31.125 7.821 -11.539 1.00 37.03 197 GLY A C 1
ATOM 1575 O O . GLY A 1 197 ? -30.905 8.301 -12.643 1.00 37.03 197 GLY A O 1
ATOM 1576 N N . GLY A 1 198 ? -31.837 6.708 -11.382 1.00 28.56 198 GLY A N 1
ATOM 1577 C CA . GLY A 1 198 ? -32.549 6.075 -12.489 1.00 28.56 198 GLY A CA 1
ATOM 1578 C C . GLY A 1 198 ? -33.101 4.719 -12.097 1.00 28.56 198 GLY A C 1
ATOM 1579 O O . GLY A 1 198 ? -32.443 3.701 -12.268 1.00 28.56 198 GLY A O 1
ATOM 1580 N N . PHE A 1 199 ? -34.309 4.711 -11.541 1.00 39.31 199 PHE A N 1
ATOM 1581 C CA . PHE A 1 199 ? -35.097 3.498 -11.398 1.00 39.31 199 PHE A CA 1
ATOM 1582 C C . PHE A 1 199 ? -35.454 3.011 -12.809 1.00 39.31 199 PHE A C 1
ATOM 1584 O O . PHE A 1 199 ? -36.315 3.585 -13.467 1.00 39.31 199 PHE A O 1
ATOM 1591 N N . SER A 1 200 ? -34.778 1.971 -13.285 1.00 30.52 200 SER A N 1
ATOM 1592 C CA . SER A 1 200 ? -35.297 1.109 -14.343 1.00 30.52 200 SER A CA 1
ATOM 1593 C C . SER A 1 200 ? -34.741 -0.295 -14.138 1.00 30.52 200 SER A C 1
ATOM 1595 O O . SER A 1 200 ? -33.577 -0.565 -14.436 1.00 30.52 200 SER A O 1
ATOM 1597 N N . SER A 1 201 ? -35.585 -1.210 -13.655 1.00 39.66 201 SER A N 1
ATOM 1598 C CA . SER A 1 201 ? -35.459 -2.588 -14.134 1.00 39.66 201 SER A CA 1
ATOM 1599 C C . SER A 1 201 ? -35.561 -2.556 -15.660 1.00 39.66 201 SER A C 1
ATOM 1601 O O . SER A 1 201 ? -36.340 -1.775 -16.212 1.00 39.66 201 SER A O 1
ATOM 1603 N N . PRO A 1 202 ? -34.816 -3.430 -16.336 1.00 39.38 202 PRO A N 1
ATOM 1604 C CA . PRO A 1 202 ? -35.548 -4.559 -16.870 1.00 39.38 202 PRO A CA 1
ATOM 1605 C C . PRO A 1 202 ? -34.834 -5.880 -16.602 1.00 39.38 202 PRO A C 1
ATOM 1607 O O . PRO A 1 202 ? -33.619 -6.019 -16.742 1.00 39.38 202 PRO A O 1
ATOM 1610 N N . ALA A 1 203 ? -35.652 -6.872 -16.262 1.00 37.91 203 ALA A N 1
ATOM 1611 C CA . ALA A 1 203 ? -35.382 -8.249 -16.616 1.00 37.91 203 ALA A CA 1
ATOM 1612 C C . ALA A 1 203 ? -34.965 -8.312 -18.095 1.00 37.91 203 ALA A C 1
ATOM 1614 O O . ALA A 1 203 ? -35.637 -7.764 -18.969 1.00 37.91 203 ALA A O 1
ATOM 1615 N N . GLY A 1 204 ? -33.838 -8.959 -18.356 1.00 28.05 204 GLY A N 1
ATOM 1616 C CA . GLY A 1 204 ? -33.281 -9.123 -19.687 1.00 28.05 204 GLY A CA 1
ATOM 1617 C C . GLY A 1 204 ? -32.232 -10.215 -19.646 1.00 28.05 204 GLY A C 1
ATOM 1618 O O . GLY A 1 204 ? -31.052 -9.949 -19.434 1.00 28.05 204 GLY A O 1
ATOM 1619 N N . ASP A 1 205 ? -32.699 -11.450 -19.794 1.00 39.34 205 ASP A N 1
ATOM 1620 C CA . ASP A 1 205 ? -31.893 -12.652 -19.954 1.00 39.34 205 ASP A CA 1
ATOM 1621 C C . ASP A 1 205 ? -30.745 -12.445 -20.951 1.00 39.34 205 ASP A C 1
ATOM 1623 O O . ASP A 1 205 ? -30.961 -12.306 -22.156 1.00 39.34 205 ASP A O 1
ATOM 1627 N N . LEU A 1 206 ? -29.504 -12.536 -20.473 1.00 30.48 206 LEU A N 1
ATOM 1628 C CA . LEU A 1 206 ? -28.355 -12.809 -21.329 1.00 30.48 206 LEU A CA 1
ATOM 1629 C C . LEU A 1 206 ? -27.719 -14.126 -20.905 1.00 30.48 206 LEU A C 1
ATOM 1631 O O . LEU A 1 206 ? -26.872 -14.222 -20.020 1.00 30.48 206 LEU A O 1
ATOM 1635 N N . LYS A 1 207 ? -28.205 -15.154 -21.603 1.00 32.34 207 LYS A N 1
ATOM 1636 C CA . LYS A 1 207 ? -27.673 -16.507 -21.733 1.00 32.34 207 LYS A CA 1
ATOM 1637 C C . LYS A 1 207 ? -26.147 -16.509 -21.643 1.00 32.34 207 LYS A C 1
ATOM 1639 O O . LYS A 1 207 ? -25.454 -16.031 -22.542 1.00 32.34 207 LYS A O 1
ATOM 1644 N N . ILE A 1 208 ? -25.637 -17.143 -20.594 1.00 32.38 208 ILE A N 1
ATOM 1645 C CA . ILE A 1 208 ? -24.246 -17.575 -20.502 1.00 32.38 208 ILE A CA 1
ATOM 1646 C C . ILE A 1 208 ? -24.000 -18.517 -21.688 1.00 32.38 208 ILE A C 1
ATOM 1648 O O . ILE A 1 208 ? -24.425 -19.675 -21.681 1.00 32.38 208 ILE A O 1
ATOM 1652 N N . LYS A 1 209 ? -23.316 -18.033 -22.733 1.00 31.00 209 LYS A N 1
ATOM 1653 C CA . LYS A 1 209 ? -22.641 -18.913 -23.690 1.00 31.00 209 LYS A CA 1
ATOM 1654 C C . LYS A 1 209 ? -21.574 -19.663 -22.901 1.00 31.00 209 LYS A C 1
ATOM 1656 O O . LYS A 1 209 ? -20.495 -19.142 -22.638 1.00 31.00 209 LYS A O 1
ATOM 1661 N N . LYS A 1 210 ? -21.918 -20.889 -22.512 1.00 33.88 210 LYS A N 1
ATOM 1662 C CA . LYS A 1 210 ? -21.005 -21.927 -22.041 1.00 33.88 210 LYS A CA 1
ATOM 1663 C C . LYS A 1 210 ? -19.900 -22.058 -23.097 1.00 33.88 210 LYS A C 1
ATOM 1665 O O . LYS A 1 210 ? -20.125 -22.652 -24.150 1.00 33.88 210 LYS A O 1
ATOM 1670 N N . GLN A 1 211 ? -18.737 -21.449 -22.866 1.00 31.50 211 GLN A N 1
ATOM 1671 C CA . GLN A 1 211 ? -17.546 -21.785 -23.637 1.00 31.50 211 GLN A CA 1
ATOM 1672 C C . GLN A 1 211 ? -17.133 -23.188 -23.207 1.00 31.50 211 GLN A C 1
ATOM 1674 O O . GLN A 1 211 ? -16.662 -23.434 -22.099 1.00 31.50 211 GLN A O 1
ATOM 1679 N N . VAL A 1 212 ? -17.457 -24.116 -24.097 1.00 33.59 212 VAL A N 1
ATOM 1680 C CA . VAL A 1 212 ? -17.058 -25.512 -24.089 1.00 33.59 212 VAL A CA 1
ATOM 1681 C C . VAL A 1 212 ? -15.535 -25.562 -24.176 1.00 33.59 212 VAL A C 1
ATOM 1683 O O . VAL A 1 212 ? -14.942 -24.977 -25.080 1.00 33.59 212 VAL A O 1
ATOM 1686 N N . ALA A 1 213 ? -14.923 -26.252 -23.216 1.00 37.25 213 ALA A N 1
ATOM 1687 C CA . ALA A 1 213 ? -13.515 -26.614 -23.235 1.00 37.25 213 ALA A CA 1
ATOM 1688 C C . ALA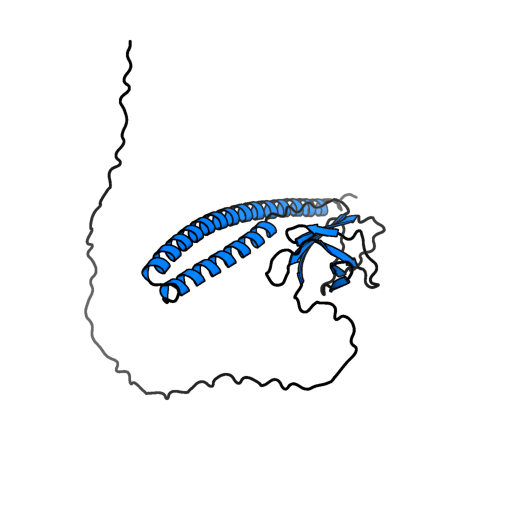 A 1 213 ? -13.157 -27.308 -24.566 1.00 37.25 213 ALA A C 1
ATOM 1690 O O . ALA A 1 213 ? -13.937 -28.145 -25.035 1.00 37.25 213 ALA A O 1
ATOM 1691 N N . PRO A 1 214 ? -12.009 -27.001 -25.193 1.00 35.03 214 PRO A N 1
ATOM 1692 C CA . PRO A 1 214 ? -11.578 -27.731 -26.373 1.00 35.03 214 PRO A CA 1
ATOM 1693 C C . PRO A 1 214 ? -11.317 -29.194 -26.000 1.00 35.03 214 PRO A C 1
ATOM 1695 O O . PRO A 1 214 ? -10.519 -29.501 -25.116 1.00 35.03 214 PRO A O 1
ATOM 1698 N N . LYS A 1 215 ? -12.062 -30.076 -26.672 1.00 33.19 215 LYS A N 1
ATOM 1699 C CA . LYS A 1 215 ? -11.986 -31.533 -26.571 1.00 33.19 215 LYS A CA 1
ATOM 1700 C C . LYS A 1 215 ? -10.558 -32.010 -26.816 1.00 33.19 215 LYS A C 1
ATOM 1702 O O . LYS A 1 215 ? -9.942 -31.644 -27.814 1.00 33.19 215 LYS A O 1
ATOM 1707 N N . GLU A 1 216 ? -10.099 -32.887 -25.932 1.00 32.38 216 GLU A N 1
ATOM 1708 C CA . GLU A 1 216 ? -8.949 -33.754 -26.143 1.00 32.38 216 GLU A CA 1
ATOM 1709 C C . GLU A 1 216 ? -9.119 -34.521 -27.461 1.00 32.38 216 GLU A C 1
ATOM 1711 O O . GLU A 1 216 ? -10.014 -3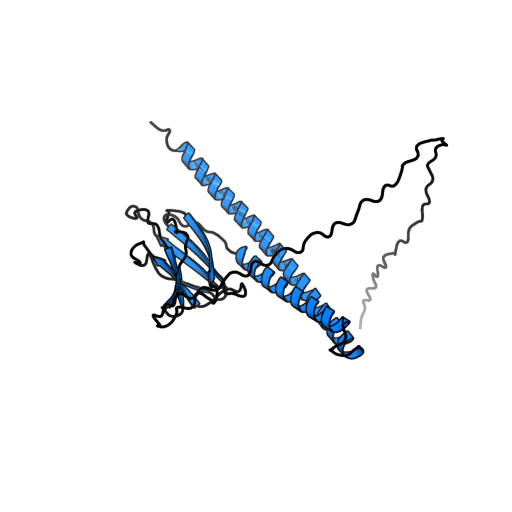5.355 -27.620 1.00 32.38 216 GLU A O 1
ATOM 1716 N N . THR A 1 217 ? -8.258 -34.233 -28.432 1.00 34.78 217 THR A N 1
ATOM 1717 C CA . THR A 1 217 ? -8.053 -35.106 -29.585 1.00 34.78 217 THR A CA 1
ATOM 1718 C C . THR A 1 217 ? -7.275 -36.333 -29.135 1.00 34.78 217 THR A C 1
ATOM 1720 O O . THR A 1 217 ? -6.063 -36.296 -28.932 1.00 34.78 217 THR A O 1
ATOM 1723 N N . VAL A 1 218 ? -8.018 -37.426 -28.994 1.00 34.91 218 VAL A N 1
ATOM 1724 C CA . VAL A 1 218 ? -7.539 -38.804 -28.924 1.00 34.91 218 VAL A CA 1
ATOM 1725 C C . VAL A 1 218 ? -6.683 -39.096 -30.161 1.00 34.91 218 VAL A C 1
ATOM 1727 O O . VAL A 1 218 ? -7.196 -39.130 -31.278 1.00 34.91 218 VAL A O 1
ATOM 1730 N N . VAL A 1 219 ? -5.385 -39.330 -29.964 1.00 33.91 219 VAL A N 1
ATOM 1731 C CA . VAL A 1 219 ? -4.500 -39.929 -30.975 1.00 33.91 219 VAL A CA 1
ATOM 1732 C C . VAL A 1 219 ? -4.324 -41.416 -30.627 1.00 33.91 219 VAL A C 1
ATOM 1734 O O . VAL A 1 219 ? -4.054 -41.740 -29.467 1.00 33.91 219 VAL A O 1
ATOM 1737 N N . PRO A 1 220 ? -4.532 -42.342 -31.582 1.00 34.84 220 PRO A N 1
ATOM 1738 C CA . PRO A 1 220 ? -4.627 -43.774 -31.314 1.00 34.84 220 PRO A CA 1
ATOM 1739 C C . PRO A 1 220 ? -3.294 -44.431 -30.927 1.00 34.84 220 PRO A C 1
ATOM 1741 O O . PRO A 1 220 ? -2.219 -44.095 -31.420 1.00 34.84 220 PRO A O 1
ATOM 1744 N N . LYS A 1 221 ? -3.418 -45.431 -30.046 1.00 32.81 221 LYS A N 1
ATOM 1745 C CA . LYS A 1 221 ? -2.364 -46.309 -29.523 1.00 32.81 221 LYS A CA 1
ATOM 1746 C C . LYS A 1 221 ? -1.643 -47.056 -30.651 1.00 32.81 221 LYS A C 1
ATOM 1748 O O . LYS A 1 221 ? -2.174 -48.039 -31.165 1.00 32.81 221 LYS A O 1
ATOM 1753 N N . ASN A 1 222 ? -0.400 -46.680 -30.940 1.00 35.19 222 ASN A N 1
ATOM 1754 C CA . ASN A 1 222 ? 0.523 -47.555 -31.656 1.00 35.19 222 ASN A CA 1
ATOM 1755 C C . ASN A 1 222 ? 1.274 -48.447 -30.661 1.00 35.19 222 ASN A C 1
ATOM 1757 O O . ASN A 1 222 ? 2.051 -47.984 -29.829 1.00 35.19 222 ASN A O 1
ATOM 1761 N N . LYS A 1 223 ? 0.993 -49.750 -30.762 1.00 33.59 223 LYS A N 1
ATOM 1762 C CA . LYS A 1 223 ? 1.723 -50.847 -30.124 1.00 33.59 223 LYS A CA 1
ATOM 1763 C C . LYS A 1 223 ? 3.175 -50.826 -30.601 1.00 33.59 223 LYS A C 1
ATOM 1765 O O . LYS A 1 223 ? 3.424 -51.076 -31.777 1.00 33.59 223 LYS A O 1
ATOM 1770 N N . ILE A 1 224 ? 4.121 -50.619 -29.692 1.00 31.92 224 ILE A N 1
ATOM 1771 C CA . ILE A 1 224 ? 5.528 -50.954 -29.926 1.00 31.92 224 ILE A CA 1
ATOM 1772 C C . ILE A 1 224 ? 5.893 -52.057 -28.938 1.00 31.92 224 ILE A C 1
ATOM 1774 O O . ILE A 1 224 ? 5.713 -51.922 -27.731 1.00 31.92 224 ILE A O 1
ATOM 1778 N N . LYS A 1 225 ? 6.301 -53.188 -29.513 1.00 33.34 225 LYS A N 1
ATOM 1779 C CA . LYS A 1 225 ? 6.722 -54.412 -28.839 1.00 33.34 225 LYS A CA 1
ATOM 1780 C C . LYS A 1 225 ? 8.113 -54.201 -28.240 1.00 33.34 225 LYS A C 1
ATOM 1782 O O . LYS A 1 225 ? 9.014 -53.749 -28.941 1.00 33.34 225 LYS A O 1
ATOM 1787 N N . THR A 1 226 ? 8.278 -54.579 -26.982 1.00 29.62 226 THR A N 1
ATOM 1788 C CA . THR A 1 226 ? 9.569 -54.878 -26.356 1.00 29.62 226 THR A CA 1
ATOM 1789 C C . THR A 1 226 ? 10.202 -56.096 -27.030 1.00 29.62 226 THR A C 1
ATOM 1791 O O . THR A 1 226 ? 9.493 -57.056 -27.345 1.00 29.62 226 THR A O 1
ATOM 1794 N N . PRO A 1 227 ? 11.529 -56.097 -27.190 1.00 33.09 227 PRO A N 1
ATOM 1795 C CA . PRO A 1 227 ? 12.297 -57.312 -26.979 1.00 33.09 227 PRO A CA 1
ATOM 1796 C C . PRO A 1 227 ? 13.235 -57.146 -25.780 1.00 33.09 227 PRO A C 1
ATOM 1798 O O . PRO A 1 227 ? 14.013 -56.196 -25.698 1.00 33.09 227 PRO A O 1
ATOM 1801 N N . ASP A 1 228 ? 13.125 -58.103 -24.863 1.00 31.42 228 ASP A N 1
ATOM 1802 C CA . ASP A 1 228 ? 14.125 -58.408 -23.848 1.00 31.42 228 ASP A CA 1
ATOM 1803 C C . ASP A 1 228 ? 15.378 -59.038 -24.481 1.00 31.42 228 ASP A C 1
ATOM 1805 O O . ASP A 1 228 ? 15.315 -59.613 -25.570 1.00 31.42 228 ASP A O 1
ATOM 1809 N N . ASN A 1 229 ? 16.453 -59.031 -23.682 1.00 31.45 229 ASN A N 1
ATOM 1810 C CA . ASN A 1 229 ? 17.651 -59.880 -23.734 1.00 31.45 229 ASN A CA 1
ATOM 1811 C C . ASN A 1 229 ? 18.788 -59.489 -24.712 1.00 31.45 229 ASN A C 1
ATOM 1813 O O . ASN A 1 229 ? 18.550 -59.227 -25.879 1.00 31.45 229 ASN A O 1
ATOM 1817 N N . VAL A 1 230 ? 20.087 -59.519 -24.362 1.00 30.81 230 VAL A N 1
ATOM 1818 C CA . VAL A 1 230 ? 20.836 -59.738 -23.102 1.00 30.81 230 VAL A CA 1
ATOM 1819 C C . VAL A 1 230 ? 22.349 -59.504 -23.398 1.00 30.81 230 VAL A C 1
ATOM 1821 O O . VAL A 1 230 ? 22.736 -59.463 -24.563 1.00 30.81 230 VAL A O 1
ATOM 1824 N N . ILE A 1 231 ? 23.190 -59.402 -22.350 1.00 31.20 231 ILE A N 1
ATOM 1825 C CA . ILE A 1 231 ? 24.682 -59.540 -22.296 1.00 31.20 231 ILE A CA 1
ATOM 1826 C C . ILE A 1 231 ? 25.566 -58.266 -22.275 1.00 31.20 231 ILE A C 1
ATOM 1828 O O . ILE A 1 231 ? 25.990 -57.730 -23.292 1.00 31.20 231 ILE A O 1
ATOM 1832 N N . THR A 1 232 ? 25.899 -57.883 -21.031 1.00 29.22 232 THR A N 1
ATOM 1833 C CA . THR A 1 232 ? 27.203 -57.501 -20.424 1.00 29.22 232 THR A CA 1
ATOM 1834 C C . THR A 1 232 ? 28.344 -56.903 -21.263 1.00 29.22 232 THR A C 1
ATOM 1836 O O . THR A 1 232 ? 28.824 -57.543 -22.196 1.00 29.22 232 THR A O 1
ATOM 1839 N N . LYS A 1 233 ? 28.964 -55.829 -20.734 1.00 30.64 233 LYS A N 1
ATOM 1840 C CA . LYS A 1 233 ? 30.360 -55.844 -20.228 1.00 30.64 233 LYS A CA 1
ATOM 1841 C C . LYS A 1 233 ? 30.764 -54.539 -19.510 1.00 30.64 233 LYS A C 1
ATOM 1843 O O . LYS A 1 233 ? 30.682 -53.458 -20.070 1.00 30.64 233 LYS A O 1
ATOM 1848 N N . GLU A 1 234 ? 31.197 -54.738 -18.266 1.00 30.73 234 GLU A N 1
ATOM 1849 C CA . GLU A 1 234 ? 32.357 -54.165 -17.562 1.00 30.73 234 GLU A CA 1
ATOM 1850 C C . GLU A 1 234 ? 32.567 -52.650 -17.337 1.00 30.73 234 GLU A C 1
ATOM 1852 O O . GLU A 1 234 ? 32.507 -51.792 -18.209 1.00 30.73 234 GLU A O 1
ATOM 1857 N N . ALA A 1 235 ? 32.911 -52.407 -16.068 1.00 29.55 235 ALA A N 1
ATOM 1858 C CA . ALA A 1 235 ? 33.444 -51.236 -15.388 1.00 29.55 235 ALA A CA 1
ATOM 1859 C C . ALA A 1 235 ? 34.444 -50.343 -16.152 1.00 29.55 235 ALA A C 1
ATOM 1861 O O . ALA A 1 235 ? 35.356 -50.822 -16.816 1.00 29.55 235 ALA A O 1
ATOM 1862 N N . SER A 1 236 ? 34.389 -49.032 -15.885 1.00 34.44 236 SER A N 1
ATOM 1863 C CA . SER A 1 236 ? 35.487 -48.278 -15.236 1.00 34.44 236 SER A CA 1
ATOM 1864 C C . SER A 1 236 ? 35.240 -46.758 -15.262 1.00 34.44 236 SER A C 1
ATOM 1866 O O . SER A 1 236 ? 35.146 -46.121 -16.306 1.00 34.44 236 SER A O 1
ATOM 1868 N N . THR A 1 237 ? 35.180 -46.143 -14.082 1.00 35.84 237 THR A N 1
ATOM 1869 C CA . THR A 1 237 ? 35.820 -44.835 -13.838 1.00 35.84 237 THR A CA 1
ATOM 1870 C C . THR A 1 237 ? 37.281 -45.117 -13.426 1.00 35.84 237 THR A C 1
ATOM 1872 O O . THR A 1 237 ? 37.591 -46.285 -13.175 1.00 35.84 237 THR A O 1
ATOM 1875 N N . PRO A 1 238 ? 38.210 -44.144 -13.285 1.00 41.19 238 PRO A N 1
ATOM 1876 C CA . PRO A 1 238 ? 38.114 -42.686 -13.439 1.00 41.19 238 PRO A CA 1
ATOM 1877 C C . PRO A 1 238 ? 39.251 -42.087 -14.310 1.00 41.19 238 PRO A C 1
ATOM 1879 O O . PRO A 1 238 ? 40.243 -42.755 -14.591 1.00 41.19 238 PRO A O 1
ATOM 1882 N N . LYS A 1 239 ? 39.190 -40.786 -14.648 1.00 32.94 239 LYS A N 1
ATOM 1883 C CA . LYS A 1 239 ? 40.360 -39.879 -14.542 1.00 32.94 239 LYS A CA 1
ATOM 1884 C C . LYS A 1 239 ? 40.020 -38.412 -14.800 1.00 32.94 239 LYS A C 1
ATOM 1886 O O . LYS A 1 239 ? 39.410 -38.034 -15.794 1.00 32.94 239 LYS A O 1
ATOM 1891 N N . ALA A 1 240 ? 40.502 -37.606 -13.864 1.00 30.69 240 ALA A N 1
ATOM 1892 C CA . ALA A 1 240 ? 40.556 -36.161 -13.875 1.00 30.69 240 ALA A CA 1
ATOM 1893 C C . ALA A 1 240 ? 41.364 -35.598 -15.057 1.00 30.69 240 ALA A C 1
ATOM 1895 O O . ALA A 1 240 ? 42.411 -36.136 -15.419 1.00 30.69 240 ALA A O 1
ATOM 1896 N N . LYS A 1 241 ? 40.956 -34.421 -15.543 1.00 36.38 241 LYS A N 1
ATOM 1897 C CA . LYS A 1 241 ? 41.891 -33.409 -16.047 1.00 36.38 241 LYS A CA 1
ATOM 1898 C C . LYS A 1 241 ? 41.608 -32.069 -15.380 1.00 36.38 241 LYS A C 1
ATOM 1900 O O . LYS A 1 241 ? 40.603 -31.410 -15.617 1.00 36.38 241 LYS A O 1
ATOM 1905 N N . VAL A 1 242 ? 42.554 -31.727 -14.518 1.00 31.39 242 VAL A N 1
ATOM 1906 C CA . VAL A 1 242 ? 42.853 -30.410 -13.970 1.00 31.39 242 VAL A CA 1
ATOM 1907 C C . VAL A 1 242 ? 43.196 -29.458 -15.121 1.00 31.39 242 VAL A C 1
ATOM 1909 O O . VAL A 1 242 ? 44.025 -29.795 -15.963 1.00 31.39 242 VAL A O 1
ATOM 1912 N N . ALA A 1 243 ? 42.620 -28.256 -15.124 1.00 37.75 243 ALA A N 1
ATOM 1913 C CA . ALA A 1 243 ? 43.181 -27.107 -15.829 1.00 37.75 243 ALA A CA 1
ATOM 1914 C C . ALA A 1 243 ? 43.141 -25.879 -14.911 1.00 37.75 243 ALA A C 1
ATOM 1916 O O . ALA A 1 243 ? 42.137 -25.530 -14.296 1.00 37.75 243 ALA A O 1
ATOM 1917 N N . THR A 1 244 ? 44.320 -25.297 -14.771 1.00 35.59 244 THR A N 1
ATOM 1918 C CA . THR A 1 244 ? 44.802 -24.370 -13.754 1.00 35.59 244 THR A CA 1
ATOM 1919 C C . THR A 1 244 ? 44.452 -22.900 -13.997 1.00 35.59 244 THR A C 1
ATOM 1921 O O . THR A 1 244 ? 44.522 -22.408 -15.117 1.00 35.59 244 THR A O 1
ATOM 1924 N N . LYS A 1 245 ? 44.199 -22.198 -12.882 1.00 36.38 245 LYS A N 1
ATOM 1925 C CA . LYS A 1 245 ? 44.595 -20.818 -12.518 1.00 36.38 245 LYS A CA 1
ATOM 1926 C C . LYS A 1 245 ? 44.916 -19.824 -13.654 1.00 36.38 245 LYS A C 1
ATOM 1928 O O . LYS A 1 245 ? 45.977 -19.891 -14.266 1.00 36.38 245 LYS A O 1
ATOM 1933 N N . LYS A 1 246 ? 44.154 -18.722 -13.700 1.00 35.28 246 LYS A N 1
ATOM 1934 C CA . LYS A 1 246 ? 44.710 -17.383 -13.976 1.00 35.28 246 LYS A CA 1
ATOM 1935 C C . LYS A 1 246 ? 44.334 -16.417 -12.852 1.00 35.28 246 LYS A C 1
ATOM 1937 O O . LYS A 1 246 ? 43.218 -15.922 -12.761 1.00 35.28 246 LYS A O 1
ATOM 1942 N N . VAL A 1 247 ? 45.309 -16.201 -11.975 1.00 34.06 247 VAL A N 1
ATOM 1943 C CA . VAL A 1 247 ? 45.342 -15.166 -10.939 1.00 34.06 247 VAL A CA 1
ATOM 1944 C C . VAL A 1 247 ? 45.639 -13.835 -11.630 1.00 34.06 247 VAL A C 1
ATOM 1946 O O . VAL A 1 247 ? 46.714 -13.677 -12.207 1.00 34.06 247 VAL A O 1
ATOM 1949 N N . VAL A 1 248 ? 44.717 -12.873 -11.578 1.00 36.22 248 VAL A N 1
ATOM 1950 C CA . VAL A 1 248 ? 45.016 -11.485 -11.959 1.00 36.22 248 VAL A CA 1
ATOM 1951 C C . VAL A 1 248 ? 45.599 -10.782 -10.736 1.00 36.22 248 VAL A C 1
ATOM 1953 O O . VAL A 1 248 ? 44.939 -10.620 -9.710 1.00 36.22 248 VAL A O 1
ATOM 1956 N N . LYS A 1 249 ? 46.882 -10.423 -10.835 1.00 39.34 249 LYS A N 1
ATOM 1957 C CA . LYS A 1 249 ? 47.641 -9.699 -9.812 1.00 39.34 249 LYS A CA 1
ATOM 1958 C C . LYS A 1 249 ? 47.056 -8.297 -9.596 1.00 39.34 249 LYS A C 1
ATOM 1960 O O . LYS A 1 249 ? 46.939 -7.515 -10.536 1.00 39.34 249 LYS A O 1
ATOM 1965 N N . LYS A 1 250 ? 46.778 -7.976 -8.327 1.00 36.97 250 LYS A N 1
ATOM 1966 C CA . LYS A 1 250 ? 46.666 -6.612 -7.785 1.00 36.97 250 LYS A CA 1
ATOM 1967 C C . LYS A 1 250 ? 47.867 -5.774 -8.237 1.00 36.97 250 LYS A C 1
ATOM 1969 O O . LYS A 1 250 ? 49.003 -6.165 -7.974 1.00 36.97 250 LYS A O 1
ATOM 1974 N N . ARG A 1 251 ? 47.626 -4.594 -8.812 1.00 36.97 251 ARG A N 1
ATOM 1975 C CA . ARG A 1 251 ? 48.633 -3.528 -8.892 1.00 36.97 251 ARG A CA 1
ATOM 1976 C C . ARG A 1 251 ? 48.305 -2.487 -7.826 1.00 36.97 251 ARG A C 1
ATOM 1978 O O . ARG A 1 251 ? 47.361 -1.719 -7.959 1.00 36.97 251 ARG A O 1
ATOM 1985 N N . VAL A 1 252 ? 49.067 -2.538 -6.740 1.00 38.38 252 VAL A N 1
ATOM 1986 C CA . VAL A 1 252 ? 49.167 -1.482 -5.731 1.00 38.38 252 VAL A CA 1
ATOM 1987 C C . VAL A 1 252 ? 50.072 -0.400 -6.316 1.00 38.38 252 VAL A C 1
ATOM 1989 O O . VAL A 1 252 ? 51.181 -0.712 -6.741 1.00 38.38 252 VAL A O 1
ATOM 1992 N N . VAL A 1 253 ? 49.615 0.851 -6.337 1.00 42.38 253 VAL A N 1
ATOM 1993 C CA . VAL A 1 253 ? 50.471 2.022 -6.576 1.00 42.38 253 VAL A CA 1
ATOM 1994 C C . VAL A 1 253 ? 50.382 2.913 -5.333 1.00 42.38 253 VAL A C 1
ATOM 1996 O O . VAL A 1 253 ? 49.433 3.661 -5.137 1.00 42.38 253 VAL A O 1
ATOM 1999 N N . ARG A 1 254 ? 51.369 2.739 -4.453 1.00 36.22 254 ARG A N 1
ATOM 2000 C CA . ARG A 1 254 ? 51.930 3.718 -3.501 1.00 36.22 254 ARG A CA 1
ATOM 2001 C C . ARG A 1 254 ? 53.360 3.936 -4.015 1.00 36.22 254 ARG A C 1
ATOM 2003 O O . ARG A 1 254 ? 53.928 2.977 -4.525 1.00 36.22 254 ARG A O 1
ATOM 2010 N N . LYS A 1 255 ? 54.055 5.061 -3.934 1.00 45.03 255 LYS A N 1
ATOM 2011 C CA . LYS A 1 255 ? 53.987 6.382 -3.287 1.00 45.03 255 LYS A CA 1
ATOM 2012 C C . LYS A 1 255 ? 55.115 7.169 -3.990 1.00 45.03 255 LYS A C 1
ATOM 2014 O O . LYS A 1 255 ? 56.098 6.527 -4.340 1.00 45.03 255 LYS A O 1
ATOM 2019 N N . THR A 1 256 ? 55.072 8.495 -4.032 1.00 42.84 256 THR A N 1
ATOM 2020 C CA . THR A 1 256 ? 56.274 9.296 -3.724 1.00 42.84 256 THR A CA 1
ATOM 2021 C C . THR A 1 256 ? 55.842 10.669 -3.243 1.00 42.84 256 THR A C 1
ATOM 2023 O O . THR A 1 256 ? 55.299 11.467 -4.002 1.00 42.84 256 THR A O 1
ATOM 2026 N N . ASP A 1 257 ? 56.086 10.887 -1.956 1.00 43.44 257 ASP A N 1
ATOM 2027 C CA . ASP A 1 257 ? 56.183 12.189 -1.322 1.00 43.44 257 ASP A CA 1
ATOM 2028 C C . ASP A 1 257 ? 57.365 12.954 -1.949 1.00 43.44 257 ASP A C 1
ATOM 2030 O O . ASP A 1 257 ? 58.444 12.389 -2.128 1.00 43.44 257 ASP A O 1
ATOM 2034 N N . GLY A 1 258 ? 57.164 14.229 -2.280 1.00 43.4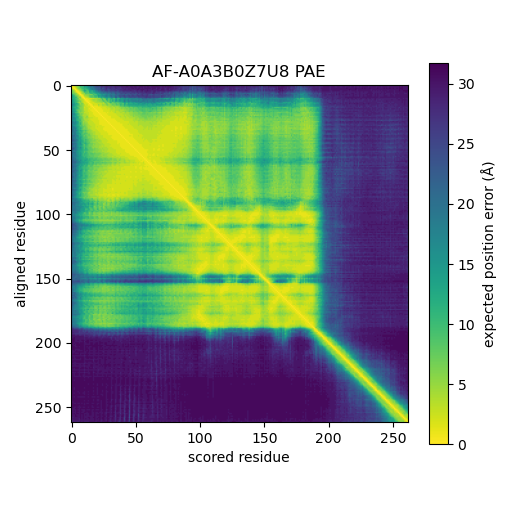4 258 GLY A N 1
ATOM 2035 C CA . GLY A 1 258 ? 58.208 15.146 -2.734 1.00 43.44 258 GLY A CA 1
ATOM 2036 C C . GLY A 1 258 ? 58.038 16.485 -2.028 1.00 43.44 258 GLY A C 1
ATOM 2037 O O . GLY A 1 258 ? 57.165 17.273 -2.376 1.00 43.44 258 GLY A O 1
ATOM 2038 N N . LYS A 1 259 ? 58.853 16.705 -0.997 1.00 48.31 259 LYS A N 1
ATOM 2039 C CA . LYS A 1 259 ? 58.948 17.915 -0.175 1.00 48.31 259 LYS A CA 1
ATOM 2040 C C . LYS A 1 259 ? 60.279 18.593 -0.515 1.00 48.31 259 LYS A C 1
ATOM 2042 O O . LYS A 1 259 ? 61.294 17.953 -0.284 1.00 48.31 259 LYS A O 1
ATOM 2047 N N . SER A 1 260 ? 60.277 19.840 -1.004 1.00 41.75 260 SER A N 1
ATOM 2048 C CA . SER A 1 260 ? 61.140 20.946 -0.519 1.00 41.75 260 SER A CA 1
ATOM 2049 C C . SER A 1 260 ? 61.114 22.193 -1.427 1.00 41.75 260 SER A C 1
ATOM 2051 O O . SER A 1 260 ? 61.469 22.118 -2.598 1.00 41.75 260 SER A O 1
ATOM 2053 N N . THR A 1 261 ? 60.780 23.330 -0.804 1.00 49.53 261 THR A N 1
ATOM 2054 C CA . THR A 1 261 ? 61.411 24.668 -0.908 1.00 49.53 261 THR A CA 1
ATOM 2055 C C . THR A 1 261 ? 61.625 25.338 -2.273 1.00 49.53 261 THR A C 1
ATOM 2057 O O . THR A 1 261 ? 62.532 24.971 -3.019 1.00 49.53 261 THR A O 1
ATOM 2060 N N . LYS A 1 262 ? 60.957 26.479 -2.464 1.00 47.00 262 LYS A N 1
ATOM 2061 C CA . LYS A 1 262 ? 61.564 27.815 -2.325 1.00 47.00 262 LYS A CA 1
ATOM 2062 C C . LYS A 1 262 ? 60.502 28.811 -1.871 1.00 47.00 262 LYS A C 1
ATOM 2064 O O . LYS A 1 262 ? 59.327 28.582 -2.226 1.00 47.00 262 LYS A O 1
#

Mean predicted aligned error: 16.84 Å

Foldseek 3Di:
DDDDPPVVVVVVVVVVVVLVVLLVVLVVVLVVLVVVLVVLVVVLVVLVVVLVVCCVVPNCPDPVNVVSVVVSVVSVLVSVVSVLSSVVSPDRDDQDFQKEKEKEFEAEPSRFGDFQKWKFKAAPVRDTAADIFTAHRRRIDIGMDHHDPPDDFTFIWIFIGDVNHTQDIDPDTDTDDGRYYDYDYHYRYPVSPPPDDDDDDDDDDDDDPPPDDPDDDDDDDDDDDDDDDDDDDDDDDDDDDDDDDDDDDDDDDDDDDDDDDD

Organism: NCBI:txid652676

Radius of gyration: 32.71 Å; Cα contacts (8 Å, |Δi|>4): 291; chains: 1; bounding box: 97×88×84 Å

Secondary structure (DSSP, 8-state):
---SSHHHHHHHHHHHHHHHHHHHHHHHHHHHHHHHHHHHHHHHHHHHHHHHHHHHHH-TTSHHHHHHHHHHHHHHHHHHHHHHHHHHHS------TTEEEEEEEEE-TTS-B-TT-EEEEE-TT--EEEEEEE--TTSEEEEEEE--TT----EEEEEEEETTEEEEE-SSPEE--TTEEEEEEEE--GGGS---S--------------PPPP-----------------------------------------------

pLDDT: mean 73.52, std 24.66, range [28.05, 97.88]

Sequence (262 aa):
MSQVNDKNIQFSEYSGKFIDQVNDTDKLRTESMTRLKTIRRARQESQKRQLKKITERLGPEHPKVLQQMERIIKEKDMEDFLAVSISKSDTDVEIIKDSFIFRGRILGDDTKGREGVTVQLQDSRNNVIGKPVKTDKNGTYSLVLDIDESFKLKKAIAVVLVKGIQVHKEKLPVMIKANAVELREIVIVSTDKPSKGGFSSPAGDLKIKKQVAPKETVVPKNKIKTPDNVITKEASTPKAKVATKKVVKKRVVRKTDGKSTK